Protein 6TG8 (pdb70)

Nearest PDB structures (foldseek):
  6tg8-assembly1_PPP  TM=1.100E+00  e=5.519E+00  Homo sapiens
  7xot-assembly1_A  TM=9.984E-01  e=1.235E-50  Homo sapiens
  7xm3-assembly1_A  TM=9.990E-01  e=3.906E-50  Homo sapiens
  8ehv-assembly2_B  TM=9.996E-01  e=1.069E-47  Homo sapiens
  7opv-assembly1_A  TM=9.830E-01  e=4.278E-34  synthetic construct

Structure (mmCIF, N/CA/C/O backbone):
data_6TG8
#
_entry.id   6TG8
#
_cell.length_a   75.296
_cell.length_b   75.296
_cell.length_c   127.539
_cell.angle_alpha   90.000
_cell.angle_beta   90.000
_cell.angle_gamma   120.000
#
_symmetry.space_group_name_H-M   'P 31 2 1'
#
loop_
_entity.id
_entity.type
_entity.pdbx_description
1 polymer 'Kelch-like ECH-associated protein 1'
2 polymer VAL-ILE-ASN-PRO-GLU-THR-GLY-GLU-GLN-ILE-GLN
3 non-polymer 'SODIUM ION'
4 water water
#
loop_
_atom_site.group_PDB
_atom_site.id
_atom_site.type_symbol
_atom_site.label_atom_id
_atom_site.label_alt_id
_atom_site.label_comp_id
_atom_site.label_asym_id
_atom_site.label_entity_id
_atom_site.label_seq_id
_atom_site.pdbx_PDB_ins_code
_atom_site.Cartn_x
_atom_site.Cartn_y
_atom_site.Cartn_z
_atom_site.occupancy
_atom_site.B_iso_or_equiv
_atom_site.auth_seq_id
_atom_site.auth_comp_id
_atom_site.auth_asym_id
_atom_site.auth_atom_id
_atom_site.pdbx_PDB_model_num
ATOM 1 N N . PRO A 1 1 ? 64.513 -12.043 10.132 1.000 141.286 322 PRO AAA N 1
ATOM 2 C CA . PRO A 1 1 ? 64.654 -10.781 10.905 1.000 146.890 322 PRO AAA CA 1
ATOM 3 C C . PRO A 1 1 ? 63.873 -10.842 12.241 1.000 152.134 322 PRO AAA C 1
ATOM 4 O O . PRO A 1 1 ? 64.501 -11.156 13.243 1.000 148.390 322 PRO AAA O 1
ATOM 8 N N . LYS A 1 2 ? 62.564 -10.527 12.236 1.000 149.250 323 LYS AAA N 1
ATOM 9 C CA . LYS A 1 2 ? 61.547 -10.822 13.299 1.000 134.158 323 LYS AAA CA 1
ATOM 10 C C . LYS A 1 2 ? 60.208 -11.042 12.593 1.000 126.191 323 LYS AAA C 1
ATOM 11 O O . LYS A 1 2 ? 60.195 -10.889 11.357 1.000 130.536 323 LYS AAA O 1
ATOM 17 N N . VAL A 1 3 ? 59.133 -11.375 13.320 1.000 115.778 324 VAL AAA N 1
ATOM 18 C CA . VAL A 1 3 ? 57.790 -11.640 12.706 1.000 112.436 324 VAL AAA CA 1
ATOM 19 C C . VAL A 1 3 ? 56.789 -10.631 13.295 1.000 118.400 324 VAL AAA C 1
ATOM 20 O O . VAL A 1 3 ? 56.847 -10.401 14.521 1.000 109.158 324 VAL AAA O 1
ATOM 24 N N . GLY A 1 4 ? 55.953 -10.027 12.429 1.000 126.142 325 GLY AAA N 1
ATOM 25 C CA . GLY A 1 4 ? 54.956 -8.978 12.742 1.000 109.626 325 GLY AAA CA 1
ATOM 26 C C . GLY A 1 4 ? 53.600 -9.575 13.081 1.000 96.165 325 GLY AAA C 1
ATOM 27 O O . GLY A 1 4 ? 53.571 -10.685 13.641 1.000 83.922 325 GLY AAA O 1
ATOM 28 N N . ARG A 1 5 ? 52.511 -8.878 12.749 1.000 86.590 326 ARG AAA N 1
ATOM 29 C CA . ARG A 1 5 ? 51.136 -9.225 13.215 1.000 82.236 326 ARG AAA CA 1
ATOM 30 C C . ARG A 1 5 ? 50.531 -10.359 12.374 1.000 73.236 326 ARG AAA C 1
ATOM 31 O O . ARG A 1 5 ? 50.849 -10.468 11.177 1.000 71.410 326 ARG AAA O 1
ATOM 39 N N . LEU A 1 6 ? 49.663 -11.169 12.976 1.000 64.427 327 LEU AAA N 1
ATOM 40 C CA . LEU A 1 6 ? 49.099 -12.374 12.311 1.000 66.492 327 LEU AAA CA 1
ATOM 41 C C . LEU A 1 6 ? 47.578 -12.407 12.467 1.000 59.729 327 LEU AAA C 1
ATOM 42 O O . LEU A 1 6 ? 47.078 -12.085 13.534 1.000 60.508 327 LEU AAA O 1
ATOM 47 N N . ILE A 1 7 ? 46.891 -12.867 11.436 1.000 55.750 328 ILE AAA N 1
ATOM 48 C CA . ILE A 1 7 ? 45.451 -13.212 11.484 1.000 55.375 328 ILE AAA CA 1
ATOM 49 C C . ILE A 1 7 ? 45.367 -14.626 12.064 1.000 56.467 328 ILE AAA C 1
ATOM 50 O O . ILE A 1 7 ? 45.638 -15.593 11.315 1.000 60.827 328 ILE AAA O 1
ATOM 55 N N . TYR A 1 8 ? 45.045 -14.747 13.352 1.000 53.002 329 TYR AAA N 1
ATOM 56 C CA . TYR A 1 8 ? 44.729 -16.047 13.998 1.000 56.438 329 TYR AAA CA 1
ATOM 57 C C . TYR A 1 8 ? 43.326 -16.478 13.582 1.000 58.930 329 TYR AAA C 1
ATOM 58 O O . TYR A 1 8 ? 42.435 -15.623 13.614 1.000 60.601 329 TYR AAA O 1
ATOM 67 N N . THR A 1 9 ? 43.134 -17.753 13.241 1.000 61.967 330 THR AAA N 1
ATOM 68 C CA . THR A 1 9 ? 41.786 -18.346 13.040 1.000 73.150 330 THR AAA CA 1
ATOM 69 C C . THR A 1 9 ? 41.674 -19.594 13.920 1.000 71.138 330 THR AAA C 1
ATOM 70 O O . THR A 1 9 ? 42.603 -20.430 13.864 1.000 72.906 330 THR AAA O 1
ATOM 74 N N . ALA A 1 10 ? 40.574 -19.712 14.679 1.000 60.502 331 ALA AAA N 1
ATOM 75 C CA . ALA A 1 10 ? 40.422 -20.666 15.803 1.000 57.393 331 ALA AAA CA 1
ATOM 76 C C . ALA A 1 10 ? 39.154 -21.510 15.640 1.000 57.804 331 ALA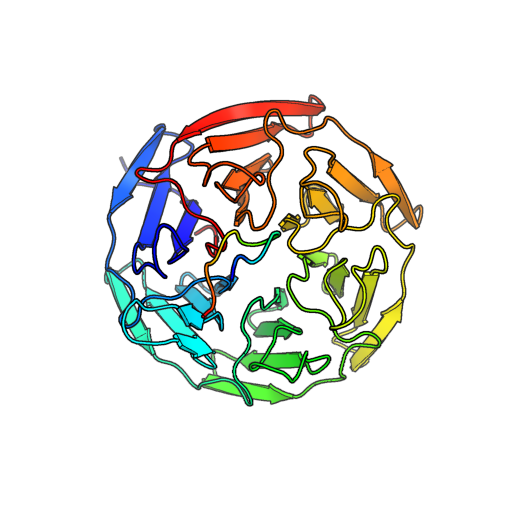 AAA C 1
ATOM 77 O O . ALA A 1 10 ? 38.120 -20.975 15.251 1.000 56.749 331 ALA AAA O 1
ATOM 79 N N . GLY A 1 11 ? 39.248 -22.802 15.948 1.000 63.514 332 GLY AAA N 1
ATOM 80 C CA . GLY A 1 11 ? 38.159 -23.782 15.784 1.000 66.282 332 GLY AAA CA 1
ATOM 81 C C . GLY A 1 11 ? 37.490 -23.650 14.426 1.000 69.883 332 GLY AAA C 1
ATOM 82 O O . GLY A 1 11 ? 38.176 -23.245 13.453 1.000 64.672 332 GLY AAA O 1
ATOM 83 N N . GLY A 1 12 ? 36.194 -23.967 14.362 1.000 65.122 333 GLY AAA N 1
ATOM 84 C CA . GLY A 1 12 ? 35.412 -23.983 13.115 1.000 63.426 333 GLY AAA CA 1
ATOM 85 C C . GLY A 1 12 ? 34.690 -25.305 12.979 1.000 63.922 333 GLY AAA C 1
ATOM 86 O O . GLY A 1 12 ? 34.543 -25.991 14.009 1.000 60.535 333 GLY AAA O 1
ATOM 87 N N . TYR A 1 13 ? 34.280 -25.652 11.755 1.000 64.810 334 TYR AAA N 1
ATOM 88 C CA . TYR A 1 13 ? 33.453 -26.846 11.444 1.000 66.742 334 TYR AAA CA 1
ATOM 89 C C . TYR A 1 13 ? 33.703 -27.329 10.009 1.000 74.461 334 TYR AAA C 1
ATOM 90 O O . TYR A 1 13 ? 33.668 -26.498 9.070 1.000 72.483 334 TYR AAA O 1
ATOM 99 N N . PHE A 1 14 ? 33.955 -28.640 9.878 1.000 77.098 335 PHE AAA N 1
ATOM 100 C CA . PHE A 1 14 ? 33.983 -29.437 8.625 1.000 81.994 335 PHE AAA CA 1
ATOM 101 C C . PHE A 1 14 ? 33.804 -30.909 9.006 1.000 82.472 335 PHE AAA C 1
ATOM 102 O O . PHE A 1 14 ? 34.752 -31.506 9.530 1.000 86.438 335 PHE AAA O 1
ATOM 110 N N A ARG A 1 15 ? 32.599 -31.439 8.779 0.500 83.906 336 ARG AAA N 1
ATOM 111 N N B ARG A 1 15 ? 32.622 -31.481 8.752 0.500 86.306 336 ARG AAA N 1
ATOM 112 C CA A ARG A 1 15 ? 32.160 -32.798 9.197 0.500 85.322 336 ARG AAA CA 1
ATOM 113 C CA B ARG A 1 15 ? 32.221 -32.838 9.226 0.500 89.486 336 ARG AAA CA 1
ATOM 114 C C A ARG A 1 15 ? 31.930 -32.812 10.721 0.500 83.293 336 ARG AAA C 1
ATOM 115 C C B ARG A 1 15 ? 31.873 -32.747 10.718 0.500 85.603 336 ARG AAA C 1
ATOM 116 O O A ARG A 1 15 ? 31.061 -33.582 11.162 0.500 81.874 336 ARG AAA O 1
ATOM 117 O O B ARG A 1 15 ? 30.871 -33.361 11.122 0.500 84.334 336 ARG AAA O 1
ATOM 132 N N . GLN A 1 16 ? 32.663 -31.998 11.497 1.000 87.927 337 GLN AAA N 1
ATOM 133 C CA . GLN A 1 16 ? 32.453 -31.810 12.973 1.000 89.169 337 GLN AAA CA 1
ATOM 134 C C . GLN A 1 16 ? 33.164 -30.535 13.470 1.000 77.772 337 GLN AAA C 1
ATOM 135 O O . GLN A 1 16 ? 33.984 -29.985 12.712 1.000 75.264 337 GLN AAA O 1
ATOM 141 N N . SER A 1 17 ? 32.879 -30.084 14.697 1.000 70.655 338 SER AAA N 1
ATOM 142 C CA . SER A 1 17 ? 33.554 -28.919 15.341 1.000 69.037 338 SER AAA CA 1
ATOM 143 C C . SER A 1 17 ? 35.054 -29.214 15.498 1.000 65.924 338 SER AAA C 1
ATOM 144 O O . SER A 1 17 ? 35.395 -30.366 15.829 1.000 74.620 338 SER AAA O 1
ATOM 147 N N . LEU A 1 18 ? 35.910 -28.214 15.274 1.000 65.443 339 LEU AAA N 1
ATOM 148 C CA . LEU A 1 18 ? 37.385 -28.375 15.112 1.000 68.120 339 LEU AAA CA 1
ATOM 149 C C . LEU A 1 18 ? 38.162 -27.671 16.238 1.000 68.705 339 LEU AAA C 1
ATOM 150 O O . LEU A 1 18 ? 37.593 -26.819 16.933 1.000 65.290 339 LEU AAA O 1
ATOM 155 N N . SER A 1 19 ? 39.440 -28.034 16.377 1.000 69.123 340 SER AAA N 1
ATOM 156 C CA . SER A 1 19 ? 40.376 -27.548 17.420 1.000 66.203 340 SER AAA CA 1
ATOM 157 C C . SER A 1 19 ? 41.466 -26.669 16.804 1.000 63.341 340 SER AAA C 1
ATOM 158 O O . SER A 1 19 ? 42.217 -26.027 17.564 1.000 67.358 340 SER AAA O 1
ATOM 161 N N . TYR A 1 20 ? 41.525 -26.594 15.478 1.000 65.142 341 TYR AAA N 1
ATOM 162 C CA . TYR A 1 20 ? 42.625 -25.916 14.743 1.000 75.325 341 TYR AAA CA 1
ATOM 163 C C . TYR A 1 20 ? 42.775 -24.473 15.246 1.000 70.211 341 TYR AAA C 1
ATOM 164 O O . TYR A 1 20 ? 41.847 -23.660 15.086 1.000 73.814 341 TYR AAA O 1
ATOM 173 N N . LEU A 1 21 ? 43.913 -24.150 15.844 1.000 63.725 342 LEU AAA N 1
ATOM 174 C CA . LEU A 1 21 ? 44.392 -22.749 15.853 1.000 67.376 342 LEU AAA CA 1
ATOM 175 C C . LEU A 1 21 ? 45.495 -22.644 14.799 1.000 65.043 342 LEU AAA C 1
ATOM 176 O O . LEU A 1 21 ? 46.514 -23.324 14.937 1.000 67.189 342 LEU AAA O 1
ATOM 181 N N . GLU A 1 22 ? 45.259 -21.844 13.766 1.000 65.462 343 GLU AAA N 1
ATOM 182 C CA . GLU A 1 22 ? 46.260 -21.512 12.728 1.000 65.151 343 GLU AAA CA 1
ATOM 183 C C . GLU A 1 22 ? 46.368 -19.996 12.640 1.000 63.238 343 GLU AAA C 1
ATOM 184 O O . GLU A 1 22 ? 45.436 -19.312 13.079 1.000 75.145 343 GLU AAA O 1
ATOM 190 N N . ALA A 1 23 ? 47.459 -19.504 12.071 1.000 62.422 344 ALA AAA N 1
ATOM 191 C CA . ALA A 1 23 ? 47.733 -18.064 11.885 1.000 69.500 344 ALA AAA CA 1
ATOM 192 C C . ALA A 1 23 ? 48.299 -17.825 10.483 1.000 73.824 344 ALA AAA C 1
ATOM 193 O O . ALA A 1 23 ? 49.037 -18.675 9.970 1.000 78.229 344 ALA AAA O 1
ATOM 195 N N . TYR A 1 24 ? 47.974 -16.685 9.894 1.000 69.727 345 TYR AAA N 1
ATOM 196 C CA . TYR A 1 24 ? 48.414 -16.323 8.531 1.000 66.361 345 TYR AAA CA 1
ATOM 197 C C . TYR A 1 24 ? 49.299 -15.097 8.636 1.000 64.823 345 TYR AAA C 1
ATOM 198 O O . TYR A 1 24 ? 48.915 -14.151 9.330 1.000 61.931 345 TYR AAA O 1
ATOM 207 N N . ASN A 1 25 ? 50.458 -15.151 7.987 1.000 76.090 346 ASN AAA N 1
ATOM 208 C CA . ASN A 1 25 ? 51.353 -13.986 7.789 1.000 81.963 346 ASN AAA CA 1
ATOM 209 C C . ASN A 1 25 ? 50.960 -13.345 6.461 1.000 88.486 346 ASN AAA C 1
ATOM 210 O O . ASN A 1 25 ? 51.197 -13.914 5.399 1.000 94.812 346 ASN AAA O 1
ATOM 215 N N . PRO A 1 26 ? 50.274 -12.183 6.465 1.000 93.039 347 PRO AAA N 1
ATOM 216 C CA . PRO A 1 26 ? 49.827 -11.562 5.222 1.000 92.089 347 PRO AAA CA 1
ATOM 217 C C . PRO A 1 26 ? 51.004 -11.070 4.374 1.000 91.109 347 PRO AAA C 1
ATOM 218 O O . PRO A 1 26 ? 50.845 -10.969 3.182 1.000 88.273 347 PRO AAA O 1
ATOM 222 N N . SER A 1 27 ? 52.154 -10.832 5.000 1.000 90.726 348 SER AAA N 1
ATOM 223 C CA . SER A 1 27 ? 53.349 -10.256 4.339 1.000 94.358 348 SER AAA CA 1
ATOM 224 C C . SER A 1 27 ? 54.308 -11.338 3.820 1.000 92.617 348 SER AAA C 1
ATOM 225 O O . SER A 1 27 ? 55.236 -10.969 3.090 1.000 99.211 348 SER AAA O 1
ATOM 228 N N . ASP A 1 28 ? 54.093 -12.618 4.140 1.000 88.382 349 ASP AAA N 1
ATOM 229 C CA . ASP A 1 28 ? 54.933 -13.749 3.652 1.000 81.345 349 ASP AAA CA 1
ATOM 230 C C . ASP A 1 28 ? 54.087 -14.825 2.969 1.000 80.461 349 ASP AAA C 1
ATOM 231 O O . ASP A 1 28 ? 54.682 -15.803 2.509 1.000 82.717 349 ASP AAA O 1
ATOM 236 N N . GLY A 1 29 ? 52.759 -14.696 2.967 1.000 78.752 350 GLY AAA N 1
ATOM 237 C CA . GLY A 1 29 ? 51.848 -15.687 2.363 1.000 80.083 350 GLY AAA CA 1
ATOM 238 C C . GLY A 1 29 ? 51.747 -16.987 3.154 1.000 80.209 350 GLY AAA C 1
ATOM 239 O O . GLY A 1 29 ? 51.003 -17.874 2.680 1.000 85.370 350 GLY AAA O 1
ATOM 240 N N . THR A 1 30 ? 52.380 -17.081 4.335 1.000 79.112 351 THR AAA N 1
ATOM 241 C CA . THR A 1 30 ? 52.576 -18.346 5.107 1.000 83.230 351 THR AAA CA 1
ATOM 242 C C . THR A 1 30 ? 51.532 -18.558 6.214 1.000 77.303 351 THR AAA C 1
ATOM 243 O O . THR A 1 30 ? 51.064 -17.577 6.788 1.000 93.447 351 THR AAA O 1
ATOM 247 N N . TRP A 1 31 ? 51.274 -19.828 6.533 1.000 74.399 352 TRP AAA N 1
ATOM 248 C CA . TRP A 1 31 ? 50.286 -20.346 7.517 1.000 76.227 352 TRP AAA CA 1
ATOM 249 C C . TRP A 1 31 ? 50.983 -21.129 8.647 1.000 70.757 352 TRP AAA C 1
ATOM 250 O O . TRP A 1 31 ? 51.738 -22.035 8.334 1.000 70.840 352 TRP AAA O 1
ATOM 261 N N . LEU A 1 32 ? 50.697 -20.834 9.918 1.000 70.244 353 LEU AAA N 1
ATOM 262 C CA . LEU A 1 32 ? 51.308 -21.507 11.100 1.000 65.201 353 LEU AAA CA 1
ATOM 263 C C . LEU A 1 32 ? 50.289 -22.442 11.746 1.000 66.144 353 LEU AAA C 1
ATOM 264 O O . LEU A 1 32 ? 49.174 -21.993 11.999 1.000 76.103 353 LEU AAA O 1
ATOM 269 N N . ARG A 1 33 ? 50.683 -23.686 12.022 1.000 71.298 354 ARG AAA N 1
ATOM 270 C CA . ARG A 1 33 ? 49.968 -24.598 12.949 1.000 71.494 354 ARG AAA CA 1
ATOM 271 C C . ARG A 1 33 ? 50.378 -24.247 14.388 1.000 73.301 354 ARG AAA C 1
ATOM 272 O O . ARG A 1 33 ? 51.593 -24.187 14.656 1.000 69.709 354 ARG AAA O 1
ATOM 280 N N . LEU A 1 34 ? 49.400 -23.983 15.266 1.000 70.088 355 LEU AAA N 1
ATOM 281 C CA . LEU A 1 34 ? 49.612 -23.590 16.685 1.000 63.408 355 LEU AAA CA 1
ATOM 282 C C . LEU A 1 34 ? 48.776 -24.501 17.576 1.000 57.821 355 LEU AAA C 1
ATOM 283 O O . LEU A 1 34 ? 48.020 -25.316 17.033 1.000 56.455 355 LEU AAA O 1
ATOM 288 N N . ALA A 1 35 ? 48.931 -24.366 18.887 1.000 51.951 356 ALA AAA N 1
ATOM 289 C CA . ALA A 1 35 ? 48.347 -25.287 19.880 1.000 59.619 356 ALA AAA CA 1
ATOM 290 C C . ALA A 1 35 ? 46.839 -25.425 19.636 1.000 60.151 356 ALA AAA C 1
ATOM 291 O O . ALA A 1 35 ? 46.176 -24.411 19.488 1.000 62.194 356 ALA AAA O 1
ATOM 293 N N . ASP A 1 36 ? 46.339 -26.657 19.544 1.000 66.914 357 ASP AAA N 1
ATOM 294 C CA . ASP A 1 36 ? 44.894 -26.989 19.430 1.000 64.981 357 ASP AAA CA 1
ATOM 295 C C . ASP A 1 36 ? 44.140 -26.435 20.638 1.000 60.887 357 ASP AAA C 1
ATOM 296 O O . ASP A 1 36 ? 44.763 -26.274 21.687 1.000 55.122 357 ASP AAA O 1
ATOM 301 N N . LEU A 1 37 ? 42.843 -26.175 20.477 1.000 61.831 358 LEU AAA N 1
ATOM 302 C CA . LEU A 1 37 ? 41.913 -25.805 21.576 1.000 66.204 358 LEU AAA CA 1
ATOM 303 C C . LEU A 1 37 ? 41.803 -27.001 22.517 1.000 58.757 358 LEU AAA C 1
ATOM 304 O O . LEU A 1 37 ? 41.828 -28.109 21.998 1.000 63.190 358 LEU AAA O 1
ATOM 309 N N . GLN A 1 38 ? 41.687 -26.782 23.830 1.000 60.578 359 GLN AAA N 1
ATOM 310 C CA . GLN A 1 38 ? 41.406 -27.867 24.815 1.000 66.189 359 GLN AAA CA 1
ATOM 311 C C . GLN A 1 38 ? 40.151 -28.638 24.381 1.000 63.398 359 GLN AAA C 1
ATOM 312 O O . GLN A 1 38 ? 40.167 -29.882 24.454 1.000 71.588 359 GLN AAA O 1
ATOM 318 N N . VAL A 1 39 ? 39.109 -27.921 23.958 1.000 57.920 360 VAL AAA N 1
ATOM 319 C CA . VAL A 1 39 ? 37.816 -28.478 23.468 1.000 58.126 360 VAL AAA CA 1
ATOM 320 C C . VAL A 1 39 ? 37.582 -27.961 22.060 1.000 58.039 360 VAL AAA C 1
ATOM 321 O O . VAL A 1 39 ? 37.740 -26.775 21.816 1.000 59.357 360 VAL AAA O 1
ATOM 325 N N . PRO A 1 40 ? 37.148 -28.803 21.101 1.000 62.809 361 PRO AAA N 1
ATOM 326 C CA . PRO A 1 40 ? 36.856 -28.315 19.752 1.000 62.930 361 PRO AAA CA 1
ATOM 327 C C . PRO A 1 40 ? 35.576 -27.474 19.818 1.000 58.771 361 PRO AAA C 1
ATOM 328 O O . PRO A 1 40 ? 34.773 -27.717 20.696 1.000 58.673 361 PRO AAA O 1
ATOM 332 N N . ARG A 1 41 ? 35.411 -26.496 18.931 1.000 65.071 362 ARG AAA N 1
ATOM 333 C CA . ARG A 1 41 ? 34.147 -25.715 18.890 1.000 71.940 362 ARG AAA CA 1
ATOM 334 C C . ARG A 1 41 ? 34.031 -24.892 17.609 1.000 65.717 362 ARG AAA C 1
ATOM 335 O O . ARG A 1 41 ? 35.064 -24.590 16.967 1.000 60.017 362 ARG AAA O 1
ATOM 343 N N . SER A 1 42 ? 32.775 -24.556 17.302 1.000 68.569 363 SER AAA N 1
ATOM 344 C CA . SER A 1 42 ? 32.284 -23.897 16.063 1.000 67.798 363 SER AAA CA 1
ATOM 345 C C . SER A 1 42 ? 31.320 -22.772 16.456 1.000 61.448 363 SER AAA C 1
ATOM 346 O O . SER A 1 42 ? 30.654 -22.902 17.516 1.000 54.295 363 SER AAA O 1
ATOM 349 N N . GLY A 1 43 ? 31.270 -21.706 15.651 1.000 62.705 364 GLY AAA N 1
ATOM 350 C CA . GLY A 1 43 ? 30.431 -20.516 15.901 1.000 68.314 364 GLY AAA CA 1
ATOM 351 C C . GLY A 1 43 ? 30.811 -19.835 17.209 1.000 67.698 364 GLY AAA C 1
ATOM 352 O O . GLY A 1 43 ? 29.937 -19.241 17.862 1.000 63.271 364 GLY AAA O 1
ATOM 353 N N . LEU A 1 44 ? 32.070 -19.995 17.614 1.000 66.726 365 LEU AAA N 1
ATOM 354 C CA . LEU A 1 44 ? 32.733 -19.152 18.630 1.000 63.687 365 LEU AAA CA 1
ATOM 355 C C . LEU A 1 44 ? 33.094 -17.831 17.962 1.000 61.150 365 LEU AAA C 1
ATOM 356 O O . LEU A 1 44 ? 32.833 -17.677 16.757 1.000 54.846 365 LEU AAA O 1
ATOM 361 N N . ALA A 1 45 ? 33.671 -16.926 18.743 1.000 63.312 366 ALA AAA N 1
ATOM 362 C CA . ALA A 1 45 ? 34.089 -15.582 18.309 1.000 59.786 366 ALA AAA CA 1
ATOM 363 C C . ALA A 1 45 ? 35.450 -15.311 18.920 1.000 57.803 366 ALA AAA C 1
ATOM 364 O O . ALA A 1 45 ? 35.724 -15.809 20.025 1.000 58.315 366 ALA AAA O 1
ATOM 366 N N . GLY A 1 46 ? 36.264 -14.571 18.186 1.000 61.464 367 GLY AAA N 1
ATOM 367 C CA . GLY A 1 46 ? 37.661 -14.301 18.548 1.000 66.839 367 GLY AAA CA 1
ATOM 368 C C . GLY A 1 46 ? 37.874 -12.819 18.721 1.000 68.427 367 GLY AAA C 1
ATOM 369 O O . GLY A 1 46 ? 37.156 -12.019 18.068 1.000 77.316 367 GLY AAA O 1
ATOM 370 N N . CYS A 1 47 ? 38.834 -12.472 19.563 1.000 62.232 368 CYS AAA N 1
ATOM 371 C CA . CYS A 1 47 ? 39.207 -11.076 19.861 1.000 61.858 368 CYS AAA CA 1
ATOM 372 C C . CYS A 1 47 ? 40.558 -11.091 20.569 1.000 57.560 368 CYS AAA C 1
ATOM 373 O O . CYS A 1 47 ? 40.913 -12.113 21.146 1.000 59.264 368 CYS AAA O 1
ATOM 376 N N . VAL A 1 48 ? 41.271 -9.985 20.503 1.000 56.749 369 VAL AAA N 1
ATOM 377 C CA . VAL A 1 48 ? 42.553 -9.785 21.218 1.000 58.638 369 VAL AAA CA 1
ATOM 378 C C . VAL A 1 48 ? 42.344 -8.719 22.287 1.000 54.086 369 VAL AAA C 1
ATOM 379 O O . VAL A 1 48 ? 41.525 -7.853 22.088 1.000 57.884 369 VAL AAA O 1
ATOM 383 N N . VAL A 1 49 ? 43.055 -8.815 23.397 1.000 54.846 370 VAL AAA N 1
ATOM 384 C CA . VAL A 1 49 ? 43.108 -7.760 24.439 1.000 55.524 370 VAL AAA CA 1
ATOM 385 C C . VAL A 1 49 ? 44.477 -7.883 25.083 1.000 62.215 370 VAL AAA C 1
ATOM 386 O O . VAL A 1 49 ? 44.758 -8.975 25.650 1.000 66.595 370 VAL AAA O 1
ATOM 390 N N . GLY A 1 50 ? 45.285 -6.831 24.964 1.000 64.911 371 GLY AAA N 1
ATOM 391 C CA . GLY A 1 50 ? 46.587 -6.724 25.646 1.000 71.492 371 GLY AAA CA 1
ATOM 392 C C . GLY A 1 50 ? 47.523 -7.856 25.265 1.000 67.769 371 GLY AAA C 1
ATOM 393 O O . GLY A 1 50 ? 48.161 -8.424 26.182 1.000 63.268 371 GLY AAA O 1
ATOM 394 N N . GLY A 1 51 ? 47.577 -8.173 23.965 1.000 66.364 372 GLY AAA N 1
ATOM 395 C CA . GLY A 1 51 ? 48.505 -9.159 23.378 1.000 68.766 372 GLY AAA CA 1
ATOM 396 C C . GLY A 1 51 ? 47.902 -10.552 23.261 1.000 70.164 372 GLY AAA C 1
ATOM 397 O O . GLY A 1 51 ? 48.377 -11.327 22.388 1.000 66.014 372 GLY AAA O 1
ATOM 398 N N . LEU A 1 52 ? 46.886 -10.855 24.081 1.000 68.217 373 LEU AAA N 1
ATOM 399 C CA . LEU A 1 52 ? 46.343 -12.224 24.281 1.000 61.047 373 LEU AAA CA 1
ATOM 400 C C . LEU A 1 52 ? 45.102 -12.416 23.419 1.000 60.271 373 LEU AAA C 1
ATOM 401 O O . LEU A 1 52 ? 44.278 -11.494 23.354 1.000 65.688 373 LEU AAA O 1
ATOM 406 N N . LEU A 1 53 ? 45.001 -13.586 22.797 1.000 55.346 374 LEU AAA N 1
ATOM 407 C CA . LEU A 1 53 ? 43.861 -13.995 21.952 1.000 58.626 374 LEU AAA CA 1
ATOM 408 C C . LEU A 1 53 ? 42.834 -14.687 22.849 1.000 57.228 374 LEU AAA C 1
ATOM 409 O O . LEU A 1 53 ? 43.258 -15.501 23.671 1.000 57.682 374 LEU AAA O 1
ATOM 414 N N . TYR A 1 54 ? 41.543 -14.363 22.693 1.000 57.755 375 TYR AAA N 1
ATOM 415 C CA . TYR A 1 54 ? 40.426 -14.965 23.464 1.000 57.007 375 TYR AAA CA 1
ATOM 416 C C . TYR A 1 54 ? 39.439 -15.658 22.538 1.000 55.456 375 TYR AAA C 1
ATOM 417 O O . TYR A 1 54 ? 39.068 -15.104 21.496 1.000 58.297 375 TYR AAA O 1
ATOM 426 N N . ALA A 1 55 ? 38.995 -16.825 22.988 1.000 54.175 376 ALA AAA N 1
ATOM 427 C CA . ALA A 1 55 ? 38.072 -17.728 22.287 1.000 54.606 376 ALA AAA CA 1
ATOM 428 C C . ALA A 1 55 ? 36.804 -17.820 23.129 1.000 58.553 376 ALA AAA C 1
ATOM 429 O O . ALA A 1 55 ? 36.888 -18.357 24.245 1.000 61.213 376 ALA AAA O 1
ATOM 431 N N . VAL A 1 56 ? 35.692 -17.291 22.615 1.000 59.241 377 VAL AAA N 1
ATOM 432 C CA . VAL A 1 56 ? 34.452 -17.018 23.398 1.000 57.777 377 VAL AAA CA 1
ATOM 433 C C . VAL A 1 56 ? 33.316 -17.844 22.811 1.000 56.767 377 VAL AAA C 1
ATOM 434 O O . VAL A 1 56 ? 33.127 -17.776 21.584 1.000 56.408 377 VAL AAA O 1
ATOM 438 N N . GLY A 1 57 ? 32.556 -18.529 23.662 1.000 54.098 378 GLY AAA N 1
ATOM 439 C CA . GLY A 1 57 ? 31.279 -19.153 23.273 1.000 58.135 378 GLY AAA CA 1
ATOM 440 C C . GLY A 1 57 ? 31.476 -20.167 22.165 1.000 60.062 378 GLY AAA C 1
ATOM 441 O O . GLY A 1 57 ? 32.585 -20.740 22.103 1.000 64.778 378 GLY AAA O 1
ATOM 442 N N . GLY A 1 58 ? 30.455 -20.357 21.318 1.000 60.906 379 GLY AAA N 1
ATOM 443 C CA . GLY A 1 58 ? 30.398 -21.408 20.278 1.000 63.529 379 GLY AAA CA 1
ATOM 444 C C . GLY A 1 58 ? 29.752 -22.694 20.795 1.000 65.418 379 GLY AAA C 1
ATOM 445 O O . GLY A 1 58 ? 29.033 -22.640 21.824 1.000 57.050 3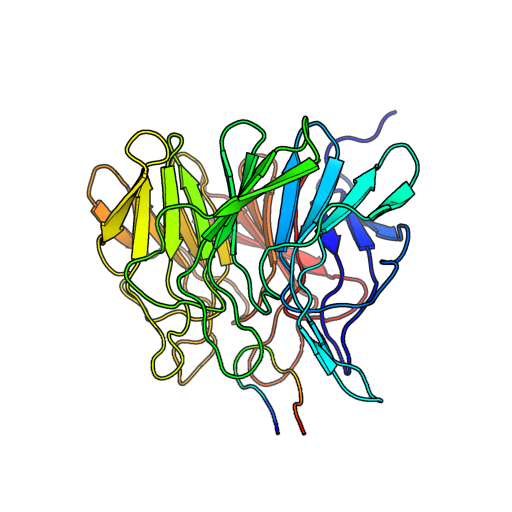79 GLY AAA O 1
ATOM 446 N N . ARG A 1 59 ? 29.977 -23.819 20.109 1.000 61.939 380 ARG AAA N 1
ATOM 447 C CA . ARG A 1 59 ? 29.468 -25.143 20.544 1.000 65.657 380 ARG AAA CA 1
ATOM 448 C C . ARG A 1 59 ? 30.376 -26.249 20.009 1.000 66.066 380 ARG AAA C 1
ATOM 449 O O . ARG A 1 59 ? 30.877 -26.103 18.886 1.000 67.291 380 ARG AAA O 1
ATOM 457 N N . ASN A 1 60 ? 30.543 -27.322 20.786 1.000 64.929 381 ASN AAA N 1
ATOM 458 C CA . ASN A 1 60 ? 31.198 -28.570 20.327 1.000 67.450 381 ASN AAA CA 1
ATOM 459 C C . ASN A 1 60 ? 30.141 -29.465 19.686 1.000 65.842 381 ASN AAA C 1
ATOM 460 O O . ASN A 1 60 ? 29.482 -30.207 20.444 1.000 61.062 381 ASN AAA O 1
ATOM 465 N N . ASN A 1 61 ? 30.016 -29.393 18.355 1.000 63.697 382 ASN AAA N 1
ATOM 466 C CA . ASN A 1 61 ? 29.127 -30.261 17.539 1.000 69.543 382 ASN AAA CA 1
ATOM 467 C C . ASN A 1 61 ? 29.902 -31.527 17.130 1.000 75.726 382 ASN AAA C 1
ATOM 468 O O . ASN A 1 61 ? 30.589 -31.536 16.072 1.000 76.294 382 ASN AAA O 1
ATOM 473 N N . SER A 1 62 ? 29.798 -32.571 17.950 1.000 84.190 383 SER AAA N 1
ATOM 474 C CA . SER A 1 62 ? 30.626 -33.802 17.859 1.000 95.451 383 SER AAA CA 1
ATOM 475 C C . SER A 1 62 ? 29.864 -34.898 17.117 1.000 108.740 383 SER AAA C 1
ATOM 476 O O . SER A 1 62 ? 28.644 -34.811 16.941 1.000 116.512 383 SER AAA O 1
ATOM 479 N N . PRO A 1 63 ? 30.579 -35.933 16.609 1.000 107.589 384 PRO AAA N 1
ATOM 480 C CA . PRO A 1 63 ? 29.942 -37.198 16.236 1.000 101.778 384 PRO AAA CA 1
ATOM 481 C C . PRO A 1 63 ? 29.081 -37.740 17.390 1.000 91.326 384 PRO AAA C 1
ATOM 482 O O . PRO A 1 63 ? 27.910 -38.010 17.178 1.000 76.710 384 PRO AAA O 1
ATOM 486 N N . ASP A 1 64 ? 29.687 -37.839 18.577 1.000 93.795 385 ASP AAA N 1
ATOM 487 C CA . ASP A 1 64 ? 29.041 -38.248 19.852 1.000 103.685 385 ASP AAA CA 1
ATOM 488 C C . ASP A 1 64 ? 27.724 -37.465 20.002 1.000 100.839 385 ASP AAA C 1
ATOM 489 O O . ASP A 1 64 ? 26.659 -38.051 19.762 1.000 107.567 385 ASP AAA O 1
ATOM 494 N N . GLY A 1 65 ? 27.782 -36.173 20.328 1.000 101.121 386 GLY AAA N 1
ATOM 495 C CA . GLY A 1 65 ? 26.584 -35.330 20.512 1.000 100.536 386 GLY AAA CA 1
ATOM 496 C C . GLY A 1 65 ? 26.856 -33.890 20.134 1.000 93.194 386 GLY AAA C 1
ATOM 497 O O . GLY A 1 65 ? 27.398 -33.678 19.040 1.000 99.629 386 GLY AAA O 1
ATOM 498 N N . ASN A 1 66 ? 26.460 -32.939 20.984 1.000 89.432 387 ASN AAA N 1
ATOM 499 C CA . ASN A 1 66 ? 26.918 -31.526 20.903 1.000 92.605 387 ASN AAA CA 1
ATOM 500 C C . ASN A 1 66 ? 26.485 -30.723 22.142 1.000 89.627 387 ASN AAA C 1
ATOM 501 O O . ASN A 1 66 ? 25.373 -30.927 22.664 1.000 81.624 387 ASN AAA O 1
ATOM 506 N N . THR A 1 67 ? 27.374 -29.831 22.579 1.000 90.715 388 THR AAA N 1
ATOM 507 C CA . THR A 1 67 ? 27.232 -28.929 23.747 1.000 78.497 388 THR AAA CA 1
ATOM 508 C C . THR A 1 67 ? 27.457 -27.493 23.280 1.000 79.397 388 THR AAA C 1
ATOM 509 O O . THR A 1 67 ? 28.404 -27.283 22.501 1.000 80.901 388 THR AAA O 1
ATOM 513 N N . ASP A 1 68 ? 26.614 -26.562 23.733 1.000 82.264 389 ASP AAA N 1
ATOM 514 C CA . ASP A 1 68 ? 26.791 -25.094 23.562 1.000 72.374 389 ASP AAA CA 1
ATOM 515 C C . ASP A 1 68 ? 27.782 -24.639 24.649 1.000 68.828 389 ASP AAA C 1
ATOM 516 O O . ASP A 1 68 ? 27.662 -25.120 25.801 1.000 63.995 389 ASP AAA O 1
ATOM 521 N N . SER A 1 69 ? 28.759 -23.795 24.292 1.000 68.753 390 SER AAA N 1
ATOM 522 C CA . SER A 1 69 ? 29.877 -23.369 25.174 1.000 68.213 390 SER AAA CA 1
ATOM 523 C C . SER A 1 69 ? 29.547 -22.034 25.837 1.000 63.940 390 SER AAA C 1
ATOM 524 O O . SER A 1 69 ? 29.123 -21.120 25.130 1.000 65.261 390 SER AAA O 1
ATOM 527 N N . SER A 1 70 ? 29.744 -21.961 27.150 1.000 64.197 391 SER AAA N 1
ATOM 528 C CA . SER A 1 70 ? 29.847 -20.714 27.945 1.000 70.559 391 SER AAA CA 1
ATOM 529 C C . SER A 1 70 ? 31.328 -20.380 28.187 1.000 68.369 391 SER AAA C 1
ATOM 530 O O . SER A 1 70 ? 31.626 -19.445 28.960 1.000 66.673 391 SER AAA O 1
ATOM 533 N N . ALA A 1 71 ? 32.231 -21.131 27.562 1.000 63.210 392 ALA AAA N 1
ATOM 534 C CA . ALA A 1 71 ? 33.672 -21.113 27.888 1.000 67.768 392 ALA AAA CA 1
ATOM 535 C C . ALA A 1 71 ? 34.328 -19.835 27.351 1.000 62.605 392 ALA AAA C 1
ATOM 536 O O . ALA A 1 71 ? 34.045 -19.424 26.220 1.000 66.080 392 ALA AAA O 1
ATOM 538 N N . LEU A 1 72 ? 35.165 -19.217 28.169 1.000 57.305 393 LEU AAA N 1
ATOM 539 C CA . LEU A 1 72 ? 36.184 -18.259 27.703 1.000 57.610 393 LEU AAA CA 1
ATOM 540 C C . LEU A 1 72 ? 37.542 -18.905 27.972 1.000 59.613 393 LEU AAA C 1
ATOM 541 O O . LEU A 1 72 ? 37.763 -19.407 29.087 1.000 61.771 393 LEU AAA O 1
ATOM 546 N N . ASP A 1 73 ? 38.374 -18.929 26.940 1.000 61.035 394 ASP AAA N 1
ATOM 547 C CA . ASP A 1 73 ? 39.708 -19.565 26.904 1.000 61.178 394 ASP AAA CA 1
ATOM 548 C C . ASP A 1 73 ? 40.664 -18.513 26.331 1.000 54.376 394 ASP AAA C 1
ATOM 549 O O . ASP A 1 73 ? 40.252 -17.729 25.477 1.000 54.987 394 ASP AAA O 1
ATOM 554 N N . CYS A 1 74 ? 41.900 -18.500 26.792 1.000 53.243 395 CYS AAA N 1
ATOM 555 C CA . CYS A 1 74 ? 42.886 -17.446 26.482 1.000 58.260 395 CYS AAA CA 1
ATOM 556 C C . CYS A 1 74 ? 44.147 -18.100 25.911 1.000 56.396 395 CYS AAA C 1
ATOM 557 O O . CYS A 1 74 ? 44.706 -18.964 26.590 1.000 49.540 395 CYS AAA O 1
ATOM 560 N N . TYR A 1 75 ? 44.546 -17.704 24.701 1.000 58.109 396 TYR AAA N 1
ATOM 561 C CA . TYR A 1 75 ? 45.790 -18.149 24.020 1.000 57.478 396 TYR AAA CA 1
ATOM 562 C C . TYR A 1 75 ? 46.869 -17.063 24.174 1.000 54.171 396 TYR AAA C 1
ATOM 563 O O . TYR A 1 75 ? 46.655 -15.937 23.751 1.000 55.907 396 TYR AAA O 1
ATOM 572 N N . ASN A 1 76 ? 48.008 -17.410 24.774 1.000 58.558 397 ASN AAA N 1
ATOM 573 C CA . ASN A 1 76 ? 49.208 -16.537 24.871 1.000 64.092 397 ASN AAA CA 1
ATOM 574 C C . ASN A 1 76 ? 50.158 -16.897 23.729 1.000 63.798 397 ASN AAA C 1
ATOM 575 O O . ASN A 1 76 ? 50.721 -17.986 23.694 1.000 60.391 397 ASN AAA O 1
ATOM 580 N N . PRO A 1 77 ? 50.345 -16.008 22.732 1.000 66.897 398 PRO AAA N 1
ATOM 581 C CA . PRO A 1 77 ? 51.231 -16.312 21.615 1.000 69.749 398 PRO AAA CA 1
ATOM 582 C C . PRO A 1 77 ? 52.682 -16.525 22.059 1.000 69.827 398 PRO AAA C 1
ATOM 583 O O . PRO A 1 77 ? 53.390 -17.182 21.330 1.000 69.830 398 PRO AAA O 1
ATOM 587 N N . MET A 1 78 ? 53.069 -15.987 23.220 1.000 70.943 399 MET AAA N 1
ATOM 588 C CA . MET A 1 78 ? 54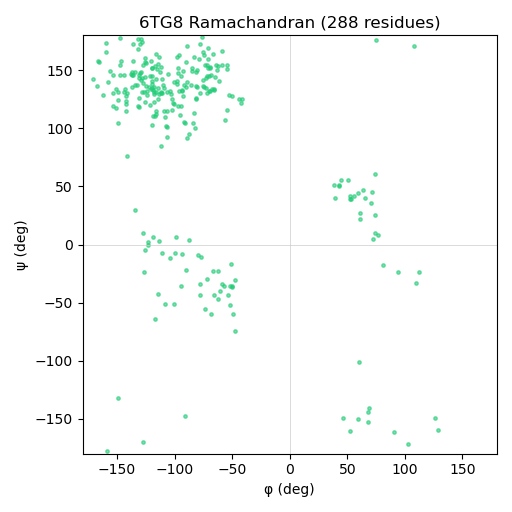.441 -16.133 23.775 1.000 72.240 399 MET AAA CA 1
ATOM 589 C C . MET A 1 78 ? 54.700 -17.598 24.125 1.000 67.785 399 MET AAA C 1
ATOM 590 O O . MET A 1 78 ? 55.775 -18.092 23.774 1.000 64.569 399 MET AAA O 1
ATOM 595 N N . THR A 1 79 ? 53.726 -18.263 24.749 1.000 64.098 400 THR AAA N 1
ATOM 596 C CA . THR A 1 79 ? 53.856 -19.610 25.362 1.000 61.660 400 THR AAA CA 1
ATOM 597 C C . THR A 1 79 ? 53.213 -20.710 24.498 1.000 64.676 400 THR AAA C 1
ATOM 598 O O . THR A 1 79 ? 53.452 -21.910 24.805 1.000 63.874 400 THR AAA O 1
ATOM 602 N N . ASN A 1 80 ? 52.443 -20.329 23.471 1.000 61.133 401 ASN AAA N 1
ATOM 603 C CA . ASN A 1 80 ? 51.683 -21.249 22.584 1.000 61.168 401 ASN AAA CA 1
ATOM 604 C C . ASN A 1 80 ? 50.824 -22.171 23.470 1.000 61.318 401 ASN AAA C 1
ATOM 605 O O . ASN A 1 80 ? 50.689 -23.384 23.160 1.000 59.308 401 ASN AAA O 1
ATOM 610 N N . GLN A 1 81 ? 50.215 -21.603 24.515 1.000 61.706 402 GLN AAA N 1
ATOM 611 C CA . GLN A 1 81 ? 49.402 -22.360 25.507 1.000 62.167 402 GLN AAA CA 1
ATOM 612 C C . GLN A 1 81 ? 48.057 -21.678 25.730 1.000 59.110 402 GLN AAA C 1
ATOM 613 O O . GLN A 1 81 ? 48.057 -20.490 26.095 1.000 56.871 402 GLN AAA O 1
ATOM 619 N N . TRP A 1 82 ? 46.966 -22.425 25.567 1.000 62.210 403 TRP AAA N 1
ATOM 620 C CA . TRP A 1 82 ? 45.610 -22.019 26.019 1.000 61.256 403 TRP AAA CA 1
ATOM 621 C C . TRP A 1 82 ? 45.508 -22.172 27.539 1.000 61.267 403 TRP AAA C 1
ATOM 622 O O . TRP A 1 82 ? 46.065 -23.133 28.079 1.000 66.078 403 TRP AAA O 1
ATOM 633 N N . SER A 1 83 ? 44.828 -21.231 28.192 1.000 63.902 404 SER AAA N 1
ATOM 634 C CA . SER A 1 83 ? 44.403 -21.299 29.613 1.000 61.187 404 SER AAA CA 1
ATOM 635 C C . SER A 1 83 ? 42.912 -21.005 29.653 1.000 62.389 404 SER AAA C 1
ATOM 636 O O . SER A 1 83 ? 42.422 -20.203 28.872 1.000 66.512 404 SER AAA O 1
ATOM 639 N N . PRO A 1 84 ? 42.128 -21.658 30.526 1.000 65.640 405 PRO AAA N 1
ATOM 640 C CA . PRO A 1 84 ? 40.711 -21.340 30.643 1.000 62.737 405 PRO AAA CA 1
ATOM 641 C C . PRO A 1 84 ? 40.528 -20.136 31.572 1.000 58.538 405 PRO AAA C 1
ATOM 642 O O . PRO A 1 84 ? 41.463 -19.813 32.277 1.000 59.858 405 PRO AAA O 1
ATOM 646 N N . CYS A 1 85 ? 39.362 -19.492 31.483 1.000 59.254 406 CYS AAA N 1
ATOM 647 C CA . CYS A 1 85 ? 38.940 -18.278 32.232 1.000 60.545 406 CYS AAA CA 1
ATOM 648 C C . CYS A 1 85 ? 37.506 -18.451 32.728 1.000 59.541 406 CYS AAA C 1
ATOM 649 O O . CYS A 1 85 ? 36.815 -19.378 32.273 1.000 67.568 406 CYS AAA O 1
ATOM 652 N N . ALA A 1 86 ? 37.043 -17.513 33.544 1.000 59.654 407 ALA AAA N 1
ATOM 653 C CA . ALA A 1 86 ? 35.636 -17.422 33.986 1.000 62.838 407 ALA AAA CA 1
ATOM 654 C C . ALA A 1 86 ? 34.714 -17.703 32.809 1.000 58.126 407 ALA AAA C 1
ATOM 655 O O . ALA A 1 86 ? 34.800 -17.013 31.803 1.000 53.698 407 ALA AAA O 1
ATOM 657 N N . PRO A 1 87 ? 33.784 -18.678 32.917 1.000 62.509 408 PRO AAA N 1
ATOM 658 C CA . PRO A 1 87 ? 32.771 -18.891 31.890 1.000 62.964 408 PRO AAA CA 1
ATOM 659 C C . PRO A 1 87 ? 31.716 -17.788 31.988 1.000 61.548 408 PRO AAA C 1
ATOM 660 O O . PRO A 1 87 ? 31.626 -17.114 33.009 1.000 64.766 408 PRO AAA O 1
ATOM 664 N N . MET A 1 88 ? 30.935 -17.640 30.929 1.000 63.897 409 MET AAA N 1
ATOM 665 C CA . MET A 1 88 ? 29.870 -16.615 30.849 1.000 62.678 409 MET AAA CA 1
ATOM 666 C C . MET A 1 88 ? 28.711 -17.097 31.716 1.000 64.817 409 MET AAA C 1
ATOM 667 O O . MET A 1 88 ? 28.745 -18.274 32.148 1.000 60.472 409 MET AAA O 1
ATOM 672 N N . SER A 1 89 ? 27.778 -16.187 32.009 1.000 65.579 410 SER AAA N 1
ATOM 673 C CA . SER A 1 89 ? 26.498 -16.456 32.710 1.000 61.971 410 SER AAA CA 1
ATOM 674 C C . SER A 1 89 ? 25.794 -17.636 32.030 1.000 62.459 410 SER AAA C 1
ATOM 675 O O . SER A 1 89 ? 25.162 -18.416 32.719 1.000 66.923 410 SER AAA O 1
ATOM 678 N N . VAL A 1 90 ? 25.898 -17.741 30.708 1.000 66.829 411 VAL AAA N 1
ATOM 679 C CA . VAL A 1 90 ? 25.131 -18.714 29.884 1.000 68.235 411 VAL AAA CA 1
ATOM 680 C C . VAL A 1 90 ? 25.983 -19.138 28.699 1.000 68.462 411 VAL AAA C 1
ATOM 681 O O . VAL A 1 90 ? 26.826 -18.383 28.228 1.000 65.459 411 VAL AAA O 1
ATOM 685 N N . PRO A 1 91 ? 25.733 -20.338 28.147 1.000 71.296 412 PRO AAA N 1
ATOM 686 C CA . PRO A 1 91 ? 26.341 -20.744 26.880 1.000 73.848 412 PRO AAA CA 1
ATOM 687 C C . PRO A 1 91 ? 25.808 -19.925 25.691 1.000 71.316 412 PRO AAA C 1
ATOM 688 O O . PRO A 1 91 ? 24.636 -19.568 25.718 1.000 68.150 412 PRO AAA O 1
ATOM 692 N N . ARG A 1 92 ? 26.665 -19.662 24.692 1.000 68.762 413 ARG AAA N 1
ATOM 693 C CA . ARG A 1 92 ? 26.403 -18.695 23.587 1.000 71.531 413 ARG AAA CA 1
ATOM 694 C C . ARG A 1 92 ? 26.949 -19.224 22.258 1.000 67.775 413 ARG AAA C 1
ATOM 695 O O . ARG A 1 92 ? 27.983 -18.707 21.779 1.000 65.278 413 ARG AAA O 1
ATOM 703 N N . ASN A 1 93 ? 26.248 -20.177 21.652 1.000 64.942 414 ASN AAA N 1
ATOM 704 C CA . ASN A 1 93 ? 26.541 -20.616 20.264 1.000 70.322 414 ASN AAA CA 1
ATOM 705 C C . ASN A 1 93 ? 26.197 -19.460 19.305 1.000 62.533 414 ASN AAA C 1
ATOM 706 O O . ASN A 1 93 ? 25.122 -18.883 19.444 1.000 60.774 414 ASN AAA O 1
ATOM 711 N N . ARG A 1 94 ? 27.077 -19.141 18.355 1.000 65.865 415 ARG AAA N 1
ATOM 712 C CA . ARG A 1 94 ? 26.831 -18.124 17.287 1.000 67.874 415 ARG AAA CA 1
ATOM 713 C C . ARG A 1 94 ? 26.829 -16.724 17.909 1.000 66.011 415 ARG AAA C 1
ATOM 714 O O . ARG A 1 94 ? 26.063 -15.856 17.470 1.000 65.012 415 ARG AAA O 1
ATOM 722 N N . ILE A 1 95 ? 27.691 -16.560 18.906 1.000 66.828 416 ILE AAA N 1
ATOM 723 C CA . ILE A 1 95 ? 27.960 -15.328 19.690 1.000 60.880 416 ILE AAA CA 1
ATOM 724 C C . ILE A 1 95 ? 28.505 -14.250 18.752 1.000 60.439 416 ILE AAA C 1
ATOM 725 O O . ILE A 1 95 ? 29.124 -14.597 17.724 1.000 54.457 416 ILE AAA O 1
ATOM 730 N N . GLY A 1 96 ? 28.282 -12.989 19.124 1.000 60.251 417 GLY AAA N 1
ATOM 731 C CA . GLY A 1 96 ? 29.021 -11.812 18.636 1.000 55.798 417 GLY AAA CA 1
ATOM 732 C C . GLY A 1 96 ? 29.884 -11.207 19.733 1.000 54.886 417 GLY AAA C 1
ATOM 733 O O . GLY A 1 96 ? 29.449 -11.183 20.895 1.000 58.293 417 GLY AAA O 1
ATOM 734 N N . VAL A 1 97 ? 31.073 -10.726 19.382 1.000 54.161 418 VAL AAA N 1
ATOM 735 C CA . VAL A 1 97 ? 32.043 -10.166 20.357 1.000 54.070 418 VAL AAA CA 1
ATOM 736 C C . VAL A 1 97 ? 32.619 -8.852 19.826 1.000 52.803 418 VAL AAA C 1
ATOM 737 O O . VAL A 1 97 ? 32.962 -8.782 18.642 1.000 54.596 418 VAL AAA O 1
ATOM 741 N N . GLY A 1 98 ? 32.728 -7.860 20.704 1.000 49.261 419 GLY AAA N 1
ATOM 742 C CA . GLY A 1 98 ? 33.472 -6.615 20.469 1.000 50.562 419 GLY AAA CA 1
ATOM 743 C C . GLY A 1 98 ? 34.292 -6.266 21.693 1.000 52.958 419 GLY AAA C 1
ATOM 744 O O . GLY A 1 98 ? 33.959 -6.766 22.806 1.000 53.588 419 GLY AAA O 1
ATOM 745 N N . VAL A 1 99 ? 35.342 -5.468 21.502 1.000 50.074 420 VAL AAA N 1
ATOM 746 C CA . VAL A 1 99 ? 36.242 -5.032 22.606 1.000 51.616 420 VAL AAA CA 1
ATOM 747 C C . VAL A 1 99 ? 36.220 -3.516 22.659 1.000 51.089 420 VAL AAA C 1
ATOM 748 O O . VAL A 1 99 ? 36.586 -2.895 21.668 1.000 49.701 420 VAL AAA O 1
ATOM 752 N N . ILE A 1 100 ? 35.804 -2.975 23.791 1.000 52.459 421 ILE AAA N 1
ATOM 753 C CA . ILE A 1 100 ? 35.887 -1.530 24.090 1.000 54.671 421 ILE AAA CA 1
ATOM 754 C C . ILE A 1 100 ? 36.788 -1.443 25.307 1.000 54.625 421 ILE AAA C 1
ATOM 755 O O . ILE A 1 100 ? 36.357 -1.898 26.370 1.000 54.350 421 ILE AAA O 1
ATOM 760 N N . ASP A 1 101 ? 37.996 -0.916 25.151 1.000 60.777 422 ASP AAA N 1
ATOM 761 C CA . ASP A 1 101 ? 38.716 -0.342 26.315 1.000 75.230 422 ASP AAA CA 1
ATOM 762 C C . ASP A 1 101 ? 39.154 -1.495 27.228 1.000 71.422 422 ASP AAA C 1
ATOM 763 O O . ASP A 1 101 ? 38.956 -1.416 28.475 1.000 63.950 422 ASP AAA O 1
ATOM 768 N N . GLY A 1 102 ? 39.705 -2.546 26.625 1.000 66.363 423 GLY AAA N 1
ATOM 769 C CA . GLY A 1 102 ? 40.292 -3.666 27.380 1.000 69.161 423 GLY AAA CA 1
ATOM 770 C C . GLY A 1 102 ? 39.240 -4.600 27.948 1.000 63.077 423 GLY AAA C 1
ATOM 771 O O . GLY A 1 102 ? 39.628 -5.497 28.693 1.000 63.997 423 GLY AAA O 1
ATOM 772 N N . HIS A 1 103 ? 37.971 -4.422 27.572 1.000 60.159 424 HIS AAA N 1
ATOM 773 C CA . HIS A 1 103 ? 36.813 -5.215 28.058 1.000 61.774 424 HIS AAA CA 1
ATOM 774 C C . HIS A 1 103 ? 36.127 -5.934 26.889 1.000 61.062 424 HIS AAA C 1
ATOM 775 O O . HIS A 1 103 ? 35.956 -5.322 25.809 1.000 57.629 424 HIS AAA O 1
ATOM 782 N N . ILE A 1 104 ? 35.699 -7.174 27.112 1.000 57.483 425 ILE AAA N 1
ATOM 783 C CA . ILE A 1 104 ? 35.080 -8.016 26.052 1.000 57.567 425 ILE AAA CA 1
ATOM 784 C C . ILE A 1 104 ? 33.567 -8.024 26.270 1.000 52.914 425 ILE AAA C 1
ATOM 785 O O . ILE A 1 104 ? 33.114 -8.291 27.402 1.000 52.078 425 ILE AAA O 1
ATOM 790 N N . TYR A 1 105 ? 32.840 -7.743 25.196 1.000 47.332 426 TYR AAA N 1
ATOM 791 C CA . TYR A 1 105 ? 31.367 -7.750 25.137 1.000 51.087 426 TYR AAA CA 1
ATOM 792 C C . TYR A 1 105 ? 30.954 -8.978 24.345 1.000 52.758 426 TYR AAA C 1
ATOM 793 O O . TYR A 1 105 ? 31.279 -9.090 23.164 1.000 60.238 426 TYR AAA O 1
ATOM 802 N N . ALA A 1 106 ? 30.288 -9.890 25.026 1.000 54.255 427 ALA AAA N 1
ATOM 803 C CA . ALA A 1 106 ? 29.606 -11.048 24.434 1.000 55.462 427 ALA AAA CA 1
ATOM 804 C C . ALA A 1 106 ? 28.142 -10.680 24.214 1.000 58.733 427 ALA AAA C 1
ATOM 805 O O . ALA A 1 106 ? 27.454 -10.383 25.212 1.000 65.126 427 ALA AAA O 1
ATOM 807 N N . VAL A 1 107 ? 27.681 -10.716 22.970 1.000 54.267 428 VAL AAA N 1
ATOM 808 C CA . VAL A 1 107 ? 26.305 -10.278 22.632 1.000 58.995 428 VAL AAA CA 1
ATOM 809 C C . VAL A 1 107 ? 25.602 -11.442 21.927 1.000 61.934 428 VAL AAA C 1
ATOM 810 O O . VAL A 1 107 ? 26.205 -12.009 21.004 1.000 67.787 428 VAL AAA O 1
ATOM 814 N N . GLY A 1 108 ? 24.398 -11.809 22.390 1.000 60.163 429 GLY AAA N 1
ATOM 815 C CA . GLY A 1 108 ? 23.491 -12.749 21.705 1.000 58.787 429 GLY AAA CA 1
ATOM 816 C C . GLY A 1 108 ? 24.011 -14.183 21.689 1.000 58.812 429 GLY AAA C 1
ATOM 817 O O . GLY A 1 108 ? 24.574 -14.634 22.699 1.000 56.125 429 GLY AAA O 1
ATOM 818 N N . GLY A 1 109 ? 23.821 -14.890 20.572 1.000 62.122 430 GLY AAA N 1
ATOM 819 C CA . GLY A 1 109 ? 24.050 -16.345 20.470 1.000 66.665 430 GLY AAA CA 1
ATOM 820 C C . GLY A 1 109 ? 22.940 -17.153 21.144 1.000 70.921 430 GLY AAA C 1
ATOM 821 O O . GLY A 1 109 ? 22.023 -16.552 21.745 1.000 71.484 430 GLY AAA O 1
ATOM 822 N N . SER A 1 110 ? 23.003 -18.480 21.042 1.000 66.633 431 SER AAA N 1
ATOM 823 C CA . SER A 1 110 ? 21.932 -19.410 21.468 1.000 67.551 431 SER AAA CA 1
ATOM 824 C C . SER A 1 110 ? 22.480 -20.347 22.541 1.000 67.879 431 SER AAA C 1
ATOM 825 O O . SER A 1 110 ? 23.683 -20.655 22.500 1.000 70.535 431 SER AAA O 1
ATOM 828 N N . HIS A 1 111 ? 21.626 -20.716 23.498 1.000 71.229 432 HIS AAA N 1
ATOM 829 C CA . HIS A 1 111 ? 21.748 -21.929 24.343 1.000 74.158 432 HIS AAA CA 1
ATOM 830 C C . HIS A 1 111 ? 20.603 -22.869 23.954 1.000 82.623 432 HIS AAA C 1
ATOM 831 O O . HIS A 1 111 ? 19.528 -22.806 24.592 1.000 78.627 432 HIS AAA O 1
ATOM 838 N N . GLY A 1 112 ? 20.838 -23.657 22.897 1.000 92.660 433 GLY AAA N 1
ATOM 839 C CA . GLY A 1 112 ? 19.868 -24.572 22.275 1.000 86.320 433 GLY AAA CA 1
ATOM 840 C C . GLY A 1 112 ? 18.662 -23.812 21.770 1.000 85.896 433 GLY AAA C 1
ATOM 841 O O . GLY A 1 112 ? 18.772 -23.191 20.695 1.000 80.649 433 GLY AAA O 1
ATOM 842 N N . CYS A 1 113 ? 17.563 -23.861 22.532 1.000 93.884 434 CYS AAA N 1
ATOM 843 C CA . CYS A 1 113 ? 16.247 -23.246 22.201 1.000 94.237 434 CYS AAA CA 1
ATOM 844 C C . CYS A 1 113 ? 16.356 -21.738 22.386 1.000 85.505 434 CYS AAA C 1
ATOM 845 O O . CYS A 1 113 ? 16.075 -20.982 21.425 1.000 75.512 434 CYS AAA O 1
ATOM 848 N N . ILE A 1 114 ? 16.764 -21.355 23.594 1.000 79.022 435 ILE AAA N 1
ATOM 849 C CA . ILE A 1 114 ? 16.871 -19.941 24.041 1.000 82.739 435 ILE AAA CA 1
ATOM 850 C C . ILE A 1 114 ? 17.792 -19.227 23.046 1.000 80.091 435 ILE AAA C 1
ATOM 851 O O . ILE A 1 114 ? 18.990 -19.547 23.014 1.000 88.255 435 ILE AAA O 1
ATOM 856 N N . HIS A 1 115 ? 17.228 -18.381 22.185 1.000 75.484 436 HIS AAA N 1
ATOM 857 C CA . HIS A 1 115 ? 17.980 -17.343 21.434 1.000 72.223 436 HIS AAA CA 1
ATOM 858 C C . HIS A 1 115 ? 18.148 -16.165 22.401 1.000 70.326 436 HIS AAA C 1
ATOM 859 O O . HIS A 1 115 ? 17.144 -15.757 22.990 1.000 74.269 436 HIS AAA O 1
ATOM 866 N N . HIS A 1 116 ? 19.373 -15.705 22.645 1.000 67.763 437 HIS AAA N 1
ATOM 867 C CA . HIS A 1 116 ? 19.664 -14.664 23.664 1.000 70.560 437 HIS AAA CA 1
ATOM 868 C C . HIS A 1 116 ? 19.452 -13.255 23.086 1.000 71.504 437 HIS AAA C 1
ATOM 869 O O . HIS A 1 116 ? 19.662 -13.036 21.874 1.000 71.637 437 HIS AAA O 1
ATOM 876 N N . ASN A 1 117 ? 19.055 -12.325 23.948 1.000 70.478 438 ASN AAA N 1
ATOM 877 C CA . ASN A 1 117 ? 19.224 -10.870 23.728 1.000 71.006 438 ASN AAA CA 1
ATOM 878 C C . ASN A 1 117 ? 20.028 -10.293 24.897 1.000 65.479 438 ASN AAA C 1
ATOM 879 O O . ASN A 1 117 ? 20.298 -9.092 24.889 1.000 63.102 438 ASN AAA O 1
ATOM 884 N N . SER A 1 118 ? 20.411 -11.133 25.856 1.000 64.439 439 SER AAA N 1
ATOM 885 C CA . SER A 1 118 ? 21.374 -10.786 26.931 1.000 65.511 439 SER AAA CA 1
ATOM 886 C C . SER A 1 118 ? 22.716 -10.372 26.319 1.000 64.433 439 SER AAA C 1
ATOM 887 O O . SER A 1 118 ? 22.929 -10.583 25.105 1.000 59.880 439 SER AAA O 1
ATOM 890 N N . VAL A 1 119 ? 23.569 -9.781 27.153 1.000 60.558 440 VAL AAA N 1
ATOM 891 C CA . VAL A 1 119 ? 24.899 -9.227 26.788 1.000 55.571 440 VAL AAA CA 1
ATOM 892 C C . VAL A 1 119 ? 25.713 -9.166 28.081 1.000 57.623 440 VAL AAA C 1
ATOM 893 O O . VAL A 1 119 ? 25.111 -8.833 29.121 1.000 58.029 440 VAL AAA O 1
ATOM 897 N N . GLU A 1 120 ? 27.006 -9.502 28.021 1.000 56.582 441 GLU AAA N 1
ATOM 898 C CA . GLU A 1 120 ? 27.897 -9.590 29.207 1.000 59.122 441 GLU AAA CA 1
ATOM 899 C C . GLU A 1 120 ? 29.246 -8.939 28.902 1.000 58.357 441 GLU AAA C 1
ATOM 900 O O . GLU A 1 120 ? 29.748 -9.085 27.776 1.000 59.523 441 GLU AAA O 1
ATOM 906 N N . ARG A 1 121 ? 29.841 -8.313 29.908 1.000 54.466 442 ARG AAA N 1
ATOM 907 C CA . ARG A 1 121 ? 31.148 -7.643 29.780 1.000 58.233 442 ARG AAA CA 1
ATOM 908 C C . ARG A 1 121 ? 32.151 -8.444 30.602 1.000 55.852 442 ARG AAA C 1
ATOM 909 O O . ARG A 1 121 ? 31.840 -8.753 31.759 1.000 56.912 442 ARG AAA O 1
ATOM 917 N N . TYR A 1 122 ? 33.304 -8.769 30.030 1.000 53.215 443 TYR AAA N 1
ATOM 918 C CA . TYR A 1 122 ? 34.373 -9.491 30.756 1.000 54.557 443 TYR AAA CA 1
ATOM 919 C C . TYR A 1 122 ? 35.543 -8.535 30.973 1.000 58.216 443 TYR AAA C 1
ATOM 920 O O . TYR A 1 122 ? 35.928 -7.884 29.977 1.000 54.929 443 TYR AAA O 1
ATOM 929 N N . GLU A 1 123 ? 36.044 -8.452 32.217 1.000 61.239 444 GLU AAA N 1
ATOM 930 C CA . GLU A 1 123 ? 37.199 -7.611 32.646 1.000 66.812 444 GLU AAA CA 1
ATOM 931 C C . GLU A 1 123 ? 38.397 -8.515 32.886 1.000 62.717 444 GLU AAA C 1
ATOM 932 O O . GLU A 1 123 ? 38.444 -9.172 33.908 1.000 66.905 444 GLU AAA O 1
ATOM 938 N N . PRO A 1 124 ? 39.368 -8.621 31.957 1.000 64.727 445 PRO AAA N 1
ATOM 939 C CA . PRO A 1 124 ? 40.571 -9.422 32.179 1.000 69.559 445 PRO AAA CA 1
ATOM 940 C C . PRO A 1 124 ? 41.312 -9.159 33.501 1.000 78.118 445 PRO AAA C 1
ATOM 941 O O . PRO A 1 124 ? 41.830 -10.097 34.071 1.000 83.255 445 PRO AAA O 1
ATOM 945 N N . GLU A 1 125 ? 41.343 -7.914 33.976 1.000 86.408 446 GLU AAA N 1
ATOM 946 C CA . GLU A 1 125 ? 42.118 -7.534 35.191 1.000 87.425 446 GLU AAA CA 1
ATOM 947 C C . GLU A 1 125 ? 41.591 -8.320 36.396 1.000 78.926 446 GLU AAA C 1
ATOM 948 O O . GLU A 1 125 ? 42.421 -8.762 37.188 1.000 78.325 446 GLU AAA O 1
ATOM 954 N N . ARG A 1 126 ? 40.265 -8.487 36.499 1.000 80.572 447 ARG AAA N 1
ATOM 955 C CA . ARG A 1 126 ? 39.547 -9.218 37.588 1.000 85.855 447 ARG AAA CA 1
ATOM 956 C C . ARG A 1 126 ? 39.273 -10.688 37.221 1.000 83.363 447 ARG AAA C 1
ATOM 957 O O . ARG A 1 126 ? 39.294 -11.513 38.136 1.000 84.807 447 ARG AAA O 1
ATOM 965 N N . ASP A 1 127 ? 38.987 -10.987 35.946 1.000 78.254 448 ASP AAA N 1
ATOM 966 C CA . ASP A 1 127 ? 38.593 -12.321 35.415 1.000 63.438 448 ASP AAA CA 1
ATOM 967 C C . ASP A 1 127 ? 37.150 -12.589 35.842 1.000 60.862 448 ASP AAA C 1
ATOM 968 O O . ASP A 1 127 ? 36.877 -13.585 36.532 1.000 57.630 448 ASP AAA O 1
ATOM 973 N N . GLU A 1 128 ? 36.253 -11.718 35.405 1.000 60.009 449 GLU AAA N 1
ATOM 974 C CA . GLU A 1 128 ? 34.880 -11.619 35.933 1.000 64.109 449 GLU AAA CA 1
ATOM 975 C C . GLU A 1 128 ? 33.979 -11.146 34.799 1.000 61.146 449 GLU AAA C 1
ATOM 976 O O . GLU A 1 128 ? 34.379 -10.204 34.098 1.000 64.656 449 GLU AAA O 1
ATOM 982 N N . TRP A 1 129 ? 32.846 -11.822 34.596 1.000 62.087 450 TRP AAA N 1
ATOM 983 C CA . TRP A 1 129 ? 31.773 -11.416 33.651 1.000 58.560 450 TRP AAA CA 1
ATOM 984 C C . TRP A 1 129 ? 30.702 -10.679 34.454 1.000 61.501 450 TRP AAA C 1
ATOM 985 O O . TRP A 1 129 ? 30.533 -11.020 35.633 1.000 62.821 450 TRP AAA O 1
ATOM 996 N N . HIS A 1 130 ? 30.036 -9.704 33.834 1.000 68.650 451 HIS AAA N 1
ATOM 997 C CA . HIS A 1 130 ? 28.943 -8.882 34.422 1.000 71.976 451 HIS AAA CA 1
ATOM 998 C C . HIS A 1 130 ? 27.875 -8.653 33.355 1.000 68.045 451 HIS AAA C 1
ATOM 999 O O . HIS A 1 130 ? 28.263 -8.272 32.241 1.000 72.870 451 HIS AAA O 1
ATOM 1006 N N . LEU A 1 131 ? 26.600 -8.903 33.672 1.000 65.300 452 LEU AAA N 1
ATOM 1007 C CA . LEU A 1 131 ? 25.477 -8.702 32.719 1.000 64.947 452 LEU AAA CA 1
ATOM 1008 C C . LEU A 1 131 ? 25.320 -7.200 32.519 1.000 62.399 452 LEU AAA C 1
ATOM 1009 O O . LEU A 1 131 ? 25.656 -6.469 33.450 1.000 62.475 452 LEU AAA O 1
ATOM 1014 N N . VAL A 1 132 ? 24.951 -6.761 31.317 1.000 62.255 453 VAL AAA N 1
ATOM 1015 C CA . VAL A 1 132 ? 24.692 -5.324 31.002 1.000 61.698 453 VAL AAA CA 1
ATOM 1016 C C . VAL A 1 132 ? 23.358 -5.249 30.260 1.000 63.130 453 VAL AAA C 1
ATOM 1017 O O . VAL A 1 132 ? 22.762 -6.313 29.988 1.000 69.559 453 VAL AAA O 1
ATOM 1021 N N . ALA A 1 133 ? 22.912 -4.031 29.952 1.000 70.607 454 ALA AAA N 1
ATOM 1022 C CA . ALA A 1 133 ? 21.649 -3.752 29.229 1.000 68.847 454 ALA AAA CA 1
ATOM 1023 C C . ALA A 1 133 ? 21.507 -4.736 28.076 1.000 62.617 454 ALA AAA C 1
ATOM 1024 O O . ALA A 1 133 ? 22.379 -4.857 27.224 1.000 56.752 454 ALA AAA O 1
ATOM 1026 N N . PRO A 1 134 ? 20.421 -5.520 28.046 1.000 66.600 455 PRO AAA N 1
ATOM 1027 C CA . PRO A 1 134 ? 20.207 -6.455 26.947 1.000 70.863 455 PRO AAA CA 1
ATOM 1028 C C . PRO A 1 134 ? 19.852 -5.696 25.661 1.000 64.849 455 PRO AAA C 1
ATOM 1029 O O . PRO A 1 134 ? 19.443 -4.575 25.723 1.000 63.692 455 PRO AAA O 1
ATOM 1033 N N . MET A 1 135 ? 20.031 -6.334 24.516 1.000 67.494 456 MET AAA N 1
ATOM 1034 C CA . MET A 1 135 ? 19.698 -5.734 23.204 1.000 73.330 456 MET AAA CA 1
ATOM 1035 C C . MET A 1 135 ? 18.183 -5.666 23.122 1.000 72.173 456 MET AAA C 1
ATOM 1036 O O . MET A 1 135 ? 17.543 -6.332 23.953 1.000 77.040 456 MET AAA O 1
ATOM 1041 N N . LEU A 1 136 ? 17.656 -4.952 22.126 1.000 71.647 457 LEU AAA N 1
ATOM 1042 C CA . LEU A 1 136 ? 16.195 -4.811 21.866 1.000 71.984 457 LEU AAA CA 1
ATOM 1043 C C . LEU A 1 136 ? 15.688 -6.080 21.181 1.000 78.411 457 LEU AAA C 1
ATOM 1044 O O . LEU A 1 136 ? 14.630 -6.590 21.588 1.000 92.923 457 LEU AAA O 1
ATOM 1049 N N . THR A 1 137 ? 16.457 -6.570 20.208 1.000 79.085 458 THR AAA N 1
ATOM 1050 C CA . THR A 1 137 ? 16.226 -7.831 19.463 1.000 75.598 458 THR AAA CA 1
ATOM 1051 C C . THR A 1 137 ? 17.065 -8.968 20.050 1.000 72.627 458 THR AAA C 1
ATOM 1052 O O . THR A 1 137 ? 18.231 -8.709 20.400 1.000 66.358 458 THR AAA O 1
ATOM 1056 N N . ARG A 1 138 ? 16.488 -10.171 20.132 1.000 72.296 459 ARG AAA N 1
ATOM 1057 C CA . ARG A 1 138 ? 17.236 -11.454 20.238 1.000 72.550 459 ARG AAA CA 1
ATOM 1058 C C . ARG A 1 138 ? 17.992 -11.646 18.919 1.000 75.285 459 ARG AAA C 1
ATOM 1059 O O . ARG A 1 138 ? 17.381 -11.393 17.868 1.000 85.088 459 ARG AAA O 1
ATOM 1067 N N . ARG A 1 139 ? 19.276 -12.014 18.963 1.000 75.813 460 ARG AAA N 1
ATOM 1068 C CA . ARG A 1 139 ? 20.133 -12.164 17.753 1.000 73.567 460 ARG AAA CA 1
ATOM 1069 C C . ARG A 1 139 ? 21.184 -13.247 17.993 1.000 74.066 460 ARG AAA C 1
ATOM 1070 O O . ARG A 1 139 ? 21.955 -13.119 18.970 1.000 69.602 460 ARG AAA O 1
ATOM 1078 N N . ILE A 1 140 ? 21.223 -14.247 17.110 1.000 75.416 461 ILE AAA N 1
ATOM 1079 C CA . ILE A 1 140 ? 22.368 -15.190 16.951 1.000 70.709 461 ILE AAA CA 1
ATOM 1080 C C . ILE A 1 140 ? 22.936 -15.017 15.536 1.000 66.150 461 ILE AAA C 1
ATOM 1081 O O . ILE A 1 140 ? 22.205 -14.582 14.626 1.000 65.971 461 ILE AAA O 1
ATOM 1086 N N . GLY A 1 141 ? 24.212 -15.324 15.355 1.000 63.709 462 GLY AAA N 1
ATOM 1087 C CA . GLY A 1 141 ? 24.880 -15.100 14.064 1.000 66.915 462 GLY AAA CA 1
ATOM 1088 C C . GLY A 1 141 ? 24.883 -13.625 13.786 1.000 66.107 462 GLY AAA C 1
ATOM 1089 O O . GLY A 1 141 ? 24.531 -13.218 12.671 1.000 68.695 462 GLY AAA O 1
ATOM 1090 N N . VAL A 1 142 ? 25.256 -12.863 14.808 1.000 66.898 463 VAL AAA N 1
ATOM 1091 C CA . VAL A 1 142 ? 25.146 -11.382 14.820 1.000 65.667 463 VAL AAA CA 1
ATOM 1092 C C . VAL A 1 142 ? 26.544 -10.808 14.566 1.000 63.016 463 VAL AAA C 1
ATOM 1093 O O . VAL A 1 142 ? 27.491 -11.198 15.236 1.000 63.363 463 VAL AAA O 1
ATOM 1097 N N . GLY A 1 143 ? 26.672 -9.950 13.565 1.000 66.200 464 GLY AAA N 1
ATOM 1098 C CA . GLY A 1 143 ? 27.905 -9.188 13.307 1.000 62.613 464 GLY AAA CA 1
ATOM 1099 C C . GLY A 1 143 ? 28.055 -8.114 14.353 1.000 61.312 464 GLY AAA C 1
ATOM 1100 O O . GLY A 1 143 ? 27.029 -7.553 14.747 1.000 57.920 464 GLY AAA O 1
ATOM 1101 N N . VAL A 1 144 ? 29.285 -7.847 14.783 1.000 63.156 465 VAL AAA N 1
ATOM 1102 C CA . VAL A 1 144 ? 29.587 -6.949 15.929 1.000 58.217 465 VAL AAA CA 1
ATOM 1103 C C . VAL A 1 144 ? 30.853 -6.153 15.619 1.000 58.362 465 VAL AAA C 1
ATOM 1104 O O . VAL A 1 144 ? 31.920 -6.736 15.345 1.000 61.636 465 VAL AAA O 1
ATOM 1108 N N . ALA A 1 145 ? 30.710 -4.844 15.681 1.000 57.110 466 ALA AAA N 1
ATOM 1109 C CA . ALA A 1 145 ? 31.740 -3.862 15.311 1.000 60.848 466 ALA AAA CA 1
ATOM 1110 C C . ALA A 1 145 ? 31.856 -2.859 16.451 1.000 58.233 466 ALA AAA C 1
ATOM 1111 O O . ALA A 1 145 ? 30.836 -2.577 17.101 1.000 63.082 466 ALA AAA O 1
ATOM 1113 N N . VAL A 1 146 ? 33.056 -2.341 16.677 1.000 52.056 467 VAL AAA N 1
ATOM 1114 C CA . VAL A 1 146 ? 33.288 -1.286 17.689 1.000 51.891 467 VAL AAA CA 1
ATOM 1115 C C . VAL A 1 146 ? 33.779 -0.060 16.935 1.000 55.104 467 VAL AAA C 1
ATOM 1116 O O . VAL A 1 146 ? 34.901 -0.119 16.420 1.000 58.923 467 VAL AAA O 1
ATOM 1120 N N . LEU A 1 147 ? 32.946 0.982 16.874 1.000 60.935 468 L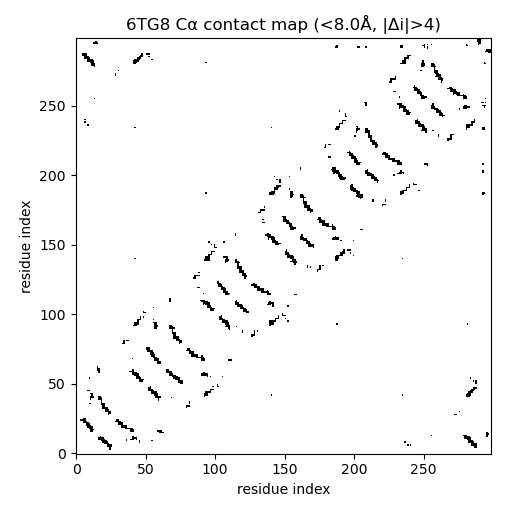EU AAA N 1
ATOM 1121 C CA . LEU A 1 147 ? 33.259 2.275 16.212 1.000 64.896 468 LEU AAA CA 1
ATOM 1122 C C . LEU A 1 147 ? 32.981 3.456 17.159 1.000 62.301 468 LEU AAA C 1
ATOM 1123 O O . LEU A 1 147 ? 31.880 3.505 17.732 1.000 66.465 468 LEU AAA O 1
ATOM 1128 N N . ASN A 1 148 ? 33.939 4.382 17.277 1.000 60.411 469 ASN AAA N 1
ATOM 1129 C CA . ASN A 1 148 ? 33.945 5.530 18.226 1.000 61.710 469 ASN AAA CA 1
ATOM 1130 C C . ASN A 1 148 ? 33.453 5.053 19.603 1.000 59.610 469 ASN AAA C 1
ATOM 1131 O O . ASN A 1 148 ? 32.548 5.688 20.174 1.000 59.169 469 ASN AAA O 1
ATOM 1136 N N . ARG A 1 149 ? 34.033 3.968 20.115 1.000 58.387 470 ARG AAA N 1
ATOM 1137 C CA . ARG A 1 149 ? 33.792 3.438 21.483 1.000 54.737 470 ARG AAA CA 1
ATOM 1138 C C . ARG A 1 149 ? 32.320 3.061 21.641 1.000 51.987 470 ARG AAA C 1
ATOM 1139 O O . ARG A 1 149 ? 31.860 3.017 22.779 1.000 54.185 470 ARG AAA O 1
ATOM 1147 N N . LEU A 1 150 ? 31.605 2.820 20.549 1.000 54.410 471 LEU AAA N 1
ATOM 1148 C CA . LEU A 1 150 ? 30.231 2.261 20.593 1.000 62.994 471 LEU AAA CA 1
ATOM 1149 C C . LEU A 1 150 ? 30.269 0.844 20.021 1.000 70.440 471 LEU AAA C 1
ATOM 1150 O O . LEU A 1 150 ? 31.159 0.548 19.203 1.000 69.945 471 LEU AAA O 1
ATOM 1155 N N . LEU A 1 151 ? 29.337 0.005 20.459 1.000 67.793 472 LEU AAA N 1
ATOM 1156 C CA . LEU A 1 151 ? 29.222 -1.391 20.001 1.000 69.322 472 LEU AAA CA 1
ATOM 1157 C C . LEU A 1 151 ? 27.987 -1.495 19.107 1.000 66.169 472 LEU AAA C 1
ATOM 1158 O O . LEU A 1 151 ? 26.881 -1.379 19.619 1.000 70.632 472 LEU AAA O 1
ATOM 1163 N N . TYR A 1 152 ? 28.188 -1.690 17.810 1.000 63.776 473 TYR AAA N 1
ATOM 1164 C CA . TYR A 1 152 ? 27.106 -1.898 16.821 1.000 62.497 473 TYR AAA CA 1
ATOM 1165 C C . TYR A 1 152 ? 26.895 -3.402 16.667 1.000 62.397 473 TYR AAA C 1
ATOM 1166 O O . TYR A 1 152 ? 27.873 -4.152 16.556 1.000 63.707 473 TYR AAA O 1
ATOM 1175 N N . ALA A 1 153 ? 25.639 -3.829 16.706 1.000 65.044 474 ALA AAA N 1
ATOM 1176 C CA . ALA A 1 153 ? 25.226 -5.238 16.533 1.000 62.121 474 ALA AAA CA 1
ATOM 1177 C C . ALA A 1 153 ? 24.333 -5.324 15.296 1.000 57.375 474 ALA AAA C 1
ATOM 1178 O O . ALA A 1 153 ? 23.341 -4.614 15.256 1.000 58.908 474 ALA AAA O 1
ATOM 1180 N N . VAL A 1 154 ? 24.706 -6.151 14.323 1.000 56.558 475 VAL AAA N 1
ATOM 1181 C CA . VAL A 1 154 ? 24.187 -6.066 12.931 1.000 61.197 475 VAL AAA CA 1
ATOM 1182 C C . VAL A 1 154 ? 23.586 -7.413 12.547 1.000 59.040 475 VAL AAA C 1
ATOM 1183 O O . VAL A 1 154 ? 24.247 -8.423 12.7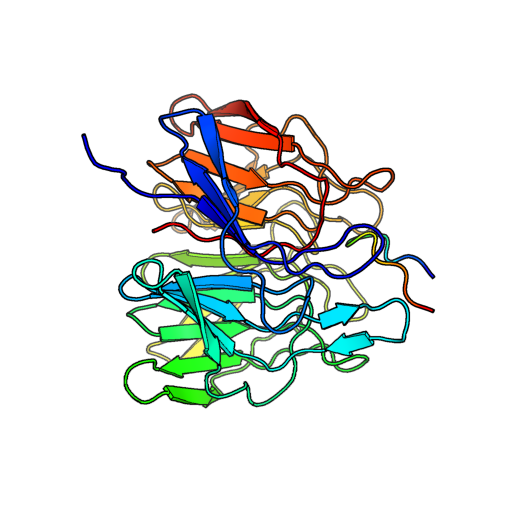43 1.000 63.812 475 VAL AAA O 1
ATOM 1187 N N . GLY A 1 155 ? 22.382 -7.403 11.986 1.000 64.698 476 GLY AAA N 1
ATOM 1188 C CA . GLY A 1 155 ? 21.703 -8.601 11.453 1.000 64.825 476 GLY AAA CA 1
ATOM 1189 C C . GLY A 1 155 ? 21.653 -9.725 12.471 1.000 62.587 476 GLY AAA C 1
ATOM 1190 O O . GLY A 1 155 ? 21.825 -9.459 13.678 1.000 61.230 476 GLY AAA O 1
ATOM 1191 N N . GLY A 1 156 ? 21.442 -10.950 11.994 1.000 63.941 477 GLY AAA N 1
ATOM 1192 C CA . GLY A 1 156 ? 21.374 -12.150 12.843 1.000 64.615 477 GLY AAA CA 1
ATOM 1193 C C . GLY A 1 156 ? 20.094 -12.907 12.581 1.000 68.849 477 GLY AAA C 1
ATOM 1194 O O . GLY A 1 156 ? 19.603 -12.835 11.437 1.000 71.716 477 GLY AAA O 1
ATOM 1195 N N . PHE A 1 157 ? 19.580 -13.585 13.609 1.000 67.788 478 PHE AAA N 1
ATOM 1196 C CA . PHE A 1 157 ? 18.398 -14.477 13.558 1.000 69.279 478 PHE AAA CA 1
ATOM 1197 C C . PHE A 1 157 ? 17.776 -14.491 14.950 1.000 68.698 478 PHE AAA C 1
ATOM 1198 O O . PHE A 1 157 ? 18.495 -14.913 15.868 1.000 64.042 478 PHE AAA O 1
ATOM 1206 N N . ASP A 1 158 ? 16.516 -14.056 15.079 1.000 73.211 479 ASP AAA N 1
ATOM 1207 C CA . ASP A 1 158 ? 15.826 -13.825 16.380 1.000 79.996 479 ASP AAA CA 1
ATOM 1208 C C . ASP A 1 158 ? 15.153 -15.116 16.873 1.000 81.070 479 ASP AAA C 1
ATOM 1209 O O . ASP A 1 158 ? 14.479 -15.058 17.915 1.000 76.276 479 ASP AAA O 1
ATOM 1214 N N . GLY A 1 159 ? 15.341 -16.232 16.161 1.000 92.862 480 GLY AAA N 1
ATOM 1215 C CA . GLY A 1 159 ? 14.720 -17.539 16.465 1.000 98.713 480 GLY AAA CA 1
ATOM 1216 C C . GLY A 1 159 ? 13.670 -17.907 15.430 1.000 93.116 480 GLY AAA C 1
ATOM 1217 O O . GLY A 1 159 ? 13.514 -19.100 15.149 1.000 102.192 480 GLY AAA O 1
ATOM 1218 N N . THR A 1 160 ? 12.986 -16.901 14.888 1.000 84.319 481 THR AAA N 1
ATOM 1219 C CA . THR A 1 160 ? 11.898 -17.014 13.890 1.000 82.655 481 THR AAA CA 1
ATOM 1220 C C . THR A 1 160 ? 12.341 -16.385 12.565 1.000 83.109 481 THR AAA C 1
ATOM 1221 O O . THR A 1 160 ? 12.058 -16.961 11.503 1.000 81.943 481 THR AAA O 1
ATOM 1225 N N . ASN A 1 161 ? 12.996 -15.224 12.630 1.000 84.851 482 ASN AAA N 1
ATOM 1226 C CA . ASN A 1 161 ? 13.274 -14.370 11.448 1.000 86.209 482 ASN AAA CA 1
ATOM 1227 C C . ASN A 1 161 ? 14.753 -13.994 11.383 1.000 80.974 482 ASN AAA C 1
ATOM 1228 O O . ASN A 1 161 ? 15.394 -13.839 12.436 1.000 82.245 482 ASN AAA O 1
ATOM 1233 N N . ARG A 1 162 ? 15.247 -13.836 10.162 1.000 77.607 483 ARG AAA N 1
ATOM 1234 C CA . ARG A 1 162 ? 16.573 -13.254 9.878 1.000 81.282 483 ARG AAA CA 1
ATOM 1235 C C . ARG A 1 162 ? 16.385 -11.748 9.740 1.000 77.141 483 ARG AAA C 1
ATOM 1236 O O . ARG A 1 162 ? 15.381 -11.336 9.149 1.000 82.836 483 ARG AAA O 1
ATOM 1244 N N . LEU A 1 163 ? 17.329 -10.983 10.290 1.000 79.189 484 LEU AAA N 1
ATOM 1245 C CA . LEU A 1 163 ? 17.225 -9.523 10.525 1.000 74.881 484 LEU AAA CA 1
ATOM 1246 C C . LEU A 1 163 ? 18.092 -8.791 9.508 1.000 76.082 484 LEU AAA C 1
ATOM 1247 O O . LEU A 1 163 ? 19.145 -9.340 9.116 1.000 78.614 484 LEU AAA O 1
ATOM 1252 N N . ASN A 1 164 ? 17.643 -7.607 9.100 1.000 71.102 485 ASN AAA N 1
ATOM 1253 C CA . ASN A 1 164 ? 18.510 -6.577 8.481 1.000 72.301 485 ASN AAA CA 1
ATOM 1254 C C . ASN A 1 164 ? 18.564 -5.393 9.438 1.000 67.562 485 ASN AAA C 1
ATOM 1255 O O . ASN A 1 164 ? 19.176 -4.374 9.079 1.000 60.740 485 ASN AAA O 1
ATOM 1260 N N . SER A 1 165 ? 17.919 -5.533 10.597 1.000 70.278 486 SER AAA N 1
ATOM 1261 C CA . SER A 1 165 ? 17.933 -4.502 11.661 1.000 75.680 486 SER AAA CA 1
ATOM 1262 C C . SER A 1 165 ? 19.322 -4.516 12.285 1.000 69.679 486 SER AAA C 1
ATOM 1263 O O . SER A 1 165 ? 19.986 -5.552 12.220 1.000 65.772 486 SER AAA O 1
ATOM 1266 N N . ALA A 1 166 ? 19.725 -3.393 12.853 1.000 71.404 487 ALA AAA N 1
ATOM 1267 C CA . ALA A 1 166 ? 20.994 -3.233 13.585 1.000 70.381 487 ALA AAA CA 1
ATOM 1268 C C . ALA A 1 166 ? 20.779 -2.225 14.706 1.000 69.502 487 ALA AAA C 1
ATOM 1269 O O . ALA A 1 166 ? 20.028 -1.252 14.510 1.000 70.247 487 ALA AAA O 1
ATOM 1271 N N . GLU A 1 167 ? 21.453 -2.438 15.823 1.000 70.596 488 GLU AAA N 1
ATOM 1272 C CA . GLU A 1 167 ? 21.358 -1.533 16.985 1.000 70.239 488 GLU AAA CA 1
ATOM 1273 C C . GLU A 1 167 ? 22.756 -1.149 17.448 1.000 63.954 488 GLU AAA C 1
ATOM 1274 O O . GLU A 1 167 ? 23.731 -1.622 16.863 1.000 60.849 488 GLU AAA O 1
ATOM 1280 N N . CYS A 1 168 ? 22.797 -0.280 18.450 1.000 66.265 489 CYS AAA N 1
ATOM 1281 C CA . CYS A 1 168 ? 23.995 0.442 18.923 1.000 66.693 489 CYS AAA CA 1
ATOM 1282 C C . CYS A 1 168 ? 23.931 0.538 20.446 1.000 65.657 489 CYS AAA C 1
ATOM 1283 O O . CYS A 1 168 ? 23.015 1.193 20.945 1.000 74.662 489 CYS AAA O 1
ATOM 1286 N N . TYR A 1 169 ? 24.864 -0.110 21.137 1.000 60.038 490 TYR AAA N 1
ATOM 1287 C CA . TYR A 1 169 ? 25.038 -0.029 22.606 1.000 59.705 490 TYR AAA CA 1
ATOM 1288 C C . TYR A 1 169 ? 25.911 1.186 22.960 1.000 57.435 490 TYR AAA C 1
ATOM 1289 O O . TYR A 1 169 ? 26.917 1.449 22.287 1.000 54.863 490 TYR AAA O 1
ATOM 1298 N N . TYR A 1 170 ? 25.501 1.904 24.004 1.000 55.455 491 TYR AAA N 1
ATOM 1299 C CA . TYR A 1 170 ? 26.232 3.026 24.627 1.000 59.842 491 TYR AAA CA 1
ATOM 1300 C C . TYR A 1 170 ? 26.771 2.554 25.968 1.000 65.986 491 TYR AAA C 1
ATOM 1301 O O . TYR A 1 170 ? 26.016 2.473 26.937 1.000 64.296 491 TYR AAA O 1
ATOM 1310 N N . PRO A 1 171 ? 28.079 2.219 26.049 1.000 66.658 492 PRO AAA N 1
ATOM 1311 C CA . PRO A 1 171 ? 28.682 1.703 27.277 1.000 63.242 492 PRO AAA CA 1
ATOM 1312 C C . PRO A 1 171 ? 28.543 2.675 28.448 1.000 66.197 492 PRO AAA C 1
ATOM 1313 O O . PRO A 1 171 ? 28.404 2.231 29.572 1.000 63.014 492 PRO AAA O 1
ATOM 1317 N N . GLU A 1 172 ? 28.584 3.972 28.150 1.000 70.989 493 GLU AAA N 1
ATOM 1318 C CA . GLU A 1 172 ? 28.612 5.020 29.195 1.000 71.619 493 GLU AAA CA 1
ATOM 1319 C C . GLU A 1 172 ? 27.207 5.214 29.764 1.000 67.578 493 GLU AAA C 1
ATOM 1320 O O . GLU A 1 172 ? 27.129 5.481 30.954 1.000 70.534 493 GLU AAA O 1
ATOM 1326 N N . ARG A 1 173 ? 26.158 5.071 28.949 1.000 67.360 494 ARG AAA N 1
ATOM 1327 C CA . ARG A 1 173 ? 24.743 5.318 29.345 1.000 65.471 494 ARG AAA CA 1
ATOM 1328 C C . ARG A 1 173 ? 24.069 3.986 29.664 1.000 68.583 494 ARG AAA C 1
ATOM 1329 O O . ARG A 1 173 ? 22.924 4.015 30.141 1.000 73.934 494 ARG AAA O 1
ATOM 1337 N N . ASN A 1 174 ? 24.766 2.880 29.394 1.000 68.220 495 ASN AAA N 1
ATOM 1338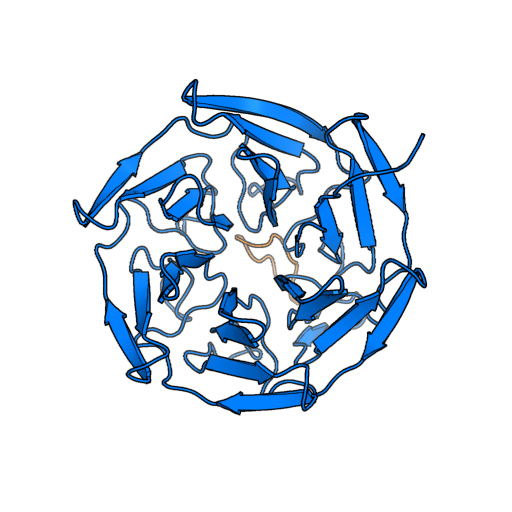 C CA . ASN A 1 174 ? 24.255 1.481 29.397 1.000 66.648 495 ASN AAA CA 1
ATOM 1339 C C . ASN A 1 174 ? 22.894 1.380 28.686 1.000 58.942 495 ASN AAA C 1
ATOM 1340 O O . ASN A 1 174 ? 21.978 0.828 29.291 1.000 55.626 495 ASN AAA O 1
ATOM 1345 N N . GLU A 1 175 ? 22.767 1.810 27.426 1.000 60.626 496 GLU AAA N 1
ATOM 1346 C CA . GLU A 1 175 ? 21.486 1.659 26.675 1.000 68.059 496 GLU AAA CA 1
ATOM 1347 C C . GLU A 1 175 ? 21.733 1.421 25.178 1.000 62.218 496 GLU AAA C 1
ATOM 1348 O O . GLU A 1 175 ? 22.789 1.831 24.674 1.000 55.218 496 GLU AAA O 1
ATOM 1354 N N . TRP A 1 176 ? 20.733 0.827 24.513 1.000 62.872 497 TRP AAA N 1
ATOM 1355 C CA . TRP A 1 176 ? 20.740 0.333 23.106 1.000 69.088 497 TRP AAA CA 1
ATOM 1356 C C . TRP A 1 176 ? 19.767 1.148 22.240 1.000 68.589 497 TRP AAA C 1
ATOM 1357 O O . TRP A 1 176 ? 18.580 1.162 22.573 1.000 74.640 497 TRP AAA O 1
ATOM 1368 N N . ARG A 1 177 ? 20.221 1.735 21.131 1.000 72.737 498 ARG AAA N 1
ATOM 1369 C CA . ARG A 1 177 ? 19.338 2.421 20.147 1.000 76.152 498 ARG AAA CA 1
ATOM 1370 C C . ARG A 1 177 ? 19.379 1.659 18.814 1.000 69.226 498 ARG AAA C 1
ATOM 1371 O O . ARG A 1 177 ? 20.489 1.288 18.391 1.000 70.479 498 ARG AAA O 1
ATOM 1379 N N . MET A 1 178 ? 18.219 1.422 18.185 1.000 67.446 499 MET AAA N 1
ATOM 1380 C CA . MET A 1 178 ? 18.119 0.873 16.797 1.000 70.595 499 MET AAA CA 1
ATOM 1381 C C . MET A 1 178 ? 18.760 1.869 15.828 1.000 65.355 499 MET AAA C 1
ATOM 1382 O O . MET A 1 178 ? 18.773 3.060 16.134 1.000 67.612 499 MET AAA O 1
ATOM 1387 N N . ILE A 1 179 ? 19.328 1.393 14.724 1.000 66.824 500 ILE AAA N 1
ATOM 1388 C CA . ILE A 1 179 ? 19.974 2.271 13.704 1.000 68.077 500 ILE AAA CA 1
ATOM 1389 C C . ILE A 1 179 ? 19.403 1.866 12.347 1.000 61.098 500 ILE AAA C 1
ATOM 1390 O O . ILE A 1 179 ? 18.653 0.866 12.289 1.000 55.949 500 ILE AAA O 1
ATOM 1395 N N . THR A 1 180 ? 19.733 2.622 11.305 1.000 58.333 501 THR AAA N 1
ATOM 1396 C CA . THR A 1 180 ? 19.266 2.343 9.923 1.000 66.655 501 THR AAA CA 1
ATOM 1397 C C . THR A 1 180 ? 19.422 0.840 9.667 1.000 65.675 501 THR AAA C 1
ATOM 1398 O O . THR A 1 180 ? 20.524 0.330 9.892 1.000 68.701 501 THR AAA O 1
ATOM 1402 N N . ALA A 1 181 ? 18.368 0.132 9.271 1.000 64.138 502 ALA AAA N 1
ATOM 1403 C CA . ALA A 1 181 ? 18.501 -1.280 8.849 1.000 71.126 502 ALA AAA CA 1
ATOM 1404 C C . ALA A 1 181 ? 19.380 -1.328 7.589 1.000 75.824 502 ALA AAA C 1
ATOM 1405 O O . ALA A 1 181 ? 19.464 -0.319 6.879 1.000 80.407 502 ALA AAA O 1
ATOM 1407 N N . MET A 1 182 ? 20.044 -2.453 7.334 1.000 80.926 503 MET AAA N 1
ATOM 1408 C CA . MET A 1 182 ? 20.803 -2.669 6.078 1.000 79.855 503 MET AAA CA 1
ATOM 1409 C C . MET A 1 182 ? 19.809 -2.906 4.943 1.000 72.945 503 MET AAA C 1
ATOM 1410 O O . MET A 1 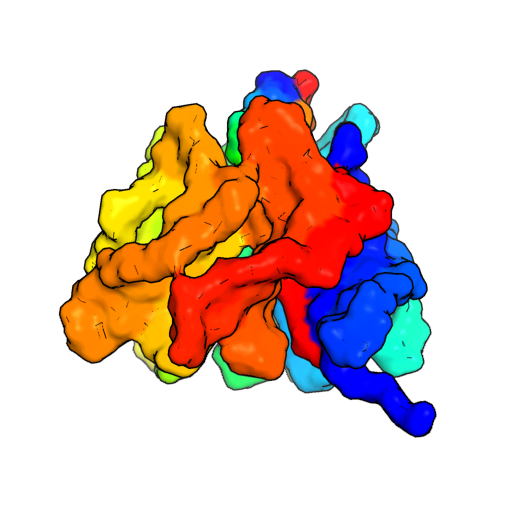182 ? 18.722 -3.423 5.221 1.000 71.657 503 MET AAA O 1
ATOM 1415 N N . ASN A 1 183 ? 20.235 -2.606 3.718 1.000 69.389 504 ASN AAA N 1
ATOM 1416 C CA . ASN A 1 183 ? 19.545 -2.933 2.445 1.000 68.553 504 ASN AAA CA 1
ATOM 1417 C C . ASN A 1 183 ? 19.190 -4.423 2.389 1.000 73.673 504 ASN AAA C 1
ATOM 1418 O O . ASN A 1 183 ? 18.146 -4.732 1.808 1.000 80.809 504 ASN AAA O 1
ATOM 1423 N N . THR A 1 184 ? 20.034 -5.315 2.926 1.000 80.237 505 THR AAA N 1
ATOM 1424 C CA . THR A 1 184 ? 19.926 -6.793 2.752 1.000 80.946 505 THR AAA CA 1
ATOM 1425 C C . THR A 1 184 ? 19.672 -7.445 4.111 1.000 82.575 505 THR AAA C 1
ATOM 1426 O O . THR A 1 184 ? 20.271 -6.969 5.099 1.000 82.740 505 THR AAA O 1
ATOM 1430 N N . ILE A 1 185 ? 18.842 -8.494 4.162 1.000 81.489 506 ILE AAA N 1
ATOM 1431 C CA . ILE A 1 185 ? 18.727 -9.372 5.368 1.000 77.615 506 ILE AAA CA 1
ATOM 1432 C C . ILE A 1 185 ? 20.004 -10.208 5.431 1.000 72.709 506 ILE AAA C 1
ATOM 1433 O O . ILE A 1 185 ? 20.415 -10.706 4.379 1.000 78.261 506 ILE AAA O 1
ATOM 1438 N N . ARG A 1 186 ? 20.617 -10.341 6.604 1.000 70.474 507 ARG AAA N 1
ATOM 1439 C CA . ARG A 1 186 ? 21.934 -11.022 6.756 1.000 71.762 507 ARG AAA CA 1
ATOM 1440 C C . ARG A 1 186 ? 22.018 -11.691 8.129 1.000 69.769 507 ARG AAA C 1
ATOM 1441 O O . ARG A 1 186 ? 22.193 -10.996 9.136 1.000 72.380 507 ARG AAA O 1
ATOM 1449 N N . SER A 1 187 ? 21.874 -13.006 8.157 1.000 74.717 508 SER AAA N 1
ATOM 1450 C CA . SER A 1 187 ? 22.254 -13.855 9.307 1.000 76.323 508 SER AAA CA 1
ATOM 1451 C C . SER A 1 187 ? 23.682 -14.374 9.071 1.000 77.707 508 SER AAA C 1
ATOM 1452 O O . SER A 1 187 ? 24.056 -14.636 7.904 1.000 70.556 508 SER AAA O 1
ATOM 1455 N N . GLY A 1 188 ? 24.466 -14.509 10.140 1.000 81.349 509 GLY AAA N 1
ATOM 1456 C CA . GLY A 1 188 ? 25.821 -15.082 10.081 1.000 75.128 509 GLY AAA CA 1
ATOM 1457 C C . GLY A 1 188 ? 26.666 -14.378 9.041 1.000 66.195 509 GLY AAA C 1
ATOM 1458 O O . GLY A 1 188 ? 27.416 -15.063 8.355 1.000 69.315 509 GLY AAA O 1
ATOM 1459 N N . ALA A 1 189 ? 26.542 -13.058 8.910 1.000 65.907 510 ALA AAA N 1
ATOM 1460 C CA . ALA A 1 189 ? 27.443 -12.241 8.059 1.000 71.266 510 ALA AAA CA 1
ATOM 1461 C C . ALA A 1 189 ? 28.766 -12.036 8.804 1.000 69.849 510 ALA AAA C 1
ATOM 1462 O O . ALA A 1 189 ? 28.852 -12.414 9.989 1.000 78.759 510 ALA AAA O 1
ATOM 1464 N N . GLY A 1 190 ? 29.757 -11.461 8.132 1.000 60.194 511 GLY AAA N 1
ATOM 1465 C CA . GLY A 1 190 ? 30.977 -10.949 8.774 1.000 60.260 511 GLY AAA CA 1
ATOM 1466 C C . GLY A 1 190 ? 30.917 -9.442 8.860 1.000 58.395 511 GLY AAA C 1
ATOM 1467 O O . GLY A 1 190 ? 30.577 -8.817 7.843 1.000 54.599 511 GLY AAA O 1
ATOM 1468 N N . VAL A 1 191 ? 31.214 -8.877 10.028 1.000 60.910 512 VAL AAA N 1
ATOM 1469 C CA . VAL A 1 191 ? 31.091 -7.413 10.285 1.000 61.310 512 VAL AAA CA 1
ATOM 1470 C C . VAL A 1 191 ? 32.365 -6.906 10.965 1.000 61.922 512 VAL AAA C 1
ATOM 1471 O O . VAL A 1 191 ? 32.852 -7.555 11.916 1.000 62.006 512 VAL AAA O 1
ATOM 1475 N N . CYS A 1 192 ? 32.854 -5.749 10.537 1.000 63.268 513 CYS AAA N 1
ATOM 1476 C CA . CYS A 1 192 ? 33.975 -5.047 11.212 1.000 74.419 513 CYS AAA CA 1
ATOM 1477 C C . CYS A 1 192 ? 33.976 -3.573 10.815 1.000 69.529 513 CYS AAA C 1
ATOM 1478 O O . CYS A 1 192 ? 33.199 -3.203 9.923 1.000 69.295 513 CYS AAA O 1
ATOM 1481 N N . VAL A 1 193 ? 34.840 -2.785 11.448 1.000 66.521 514 VAL AAA N 1
ATOM 1482 C CA A VAL A 1 193 ? 35.038 -1.347 11.108 0.500 69.653 514 VAL AAA CA 1
ATOM 1483 C CA B VAL A 1 193 ? 35.037 -1.348 11.107 0.500 69.636 514 VAL AAA CA 1
ATOM 1484 C C . VAL A 1 193 ? 36.292 -1.238 10.242 1.000 70.996 514 VAL AAA C 1
ATOM 1485 O O . VAL A 1 193 ? 37.173 -2.084 10.385 1.000 76.416 514 VAL AAA O 1
ATOM 1492 N N . LEU A 1 194 ? 36.353 -0.215 9.407 1.000 74.612 515 LEU AAA N 1
ATOM 1493 C CA . LEU A 1 194 ? 37.568 0.113 8.634 1.000 73.773 515 LEU AAA CA 1
ATOM 1494 C C . LEU A 1 194 ? 37.438 1.552 8.143 1.000 75.609 515 LEU AAA C 1
ATOM 1495 O O . LEU A 1 194 ? 36.394 1.875 7.537 1.000 78.309 515 LEU AAA O 1
ATOM 1500 N N . HIS A 1 195 ? 38.451 2.380 8.391 1.000 81.881 516 HIS AAA N 1
ATOM 1501 C CA . HIS A 1 195 ? 38.411 3.825 8.048 1.000 91.681 516 HIS AAA CA 1
ATOM 1502 C C . HIS A 1 195 ? 37.026 4.347 8.441 1.000 88.221 516 HIS AAA C 1
ATOM 1503 O O . HIS A 1 195 ? 36.325 4.906 7.580 1.000 93.723 516 HIS AAA O 1
ATOM 1510 N N . ASN A 1 196 ? 36.609 4.076 9.675 1.000 84.735 517 ASN AAA N 1
ATOM 1511 C CA . ASN A 1 196 ? 35.463 4.765 10.320 1.000 82.301 517 ASN AAA CA 1
ATOM 1512 C C . ASN A 1 196 ? 34.107 4.295 9.760 1.000 70.117 517 ASN AAA C 1
ATOM 1513 O O . ASN A 1 196 ? 33.155 5.069 9.885 1.000 77.581 517 ASN AAA O 1
ATOM 1518 N N . CYS A 1 197 ? 33.984 3.079 9.215 1.000 66.739 518 CYS AAA N 1
ATOM 1519 C CA . CYS A 1 197 ? 32.707 2.533 8.657 1.000 68.600 518 CYS AAA CA 1
ATOM 1520 C C . CYS A 1 197 ? 32.504 1.074 9.072 1.000 63.127 518 CYS AAA C 1
ATOM 1521 O O . CYS A 1 197 ? 33.451 0.277 8.930 1.000 68.731 518 CYS AAA O 1
ATOM 1524 N N . ILE A 1 198 ? 31.292 0.720 9.488 1.000 57.441 519 ILE AAA N 1
ATOM 1525 C CA . ILE A 1 198 ? 30.867 -0.701 9.658 1.000 60.375 519 ILE AAA CA 1
ATOM 1526 C C . ILE A 1 198 ? 30.709 -1.297 8.254 1.000 67.127 519 ILE AAA C 1
ATOM 1527 O O . ILE A 1 198 ? 30.026 -0.665 7.430 1.000 68.436 519 ILE AAA O 1
ATOM 1532 N N . TYR A 1 199 ? 31.305 -2.462 7.985 1.000 65.843 520 TYR AAA N 1
ATOM 1533 C CA . TYR A 1 199 ? 31.061 -3.258 6.756 1.000 58.942 520 TYR AAA CA 1
ATOM 1534 C C . TYR A 1 199 ? 30.309 -4.511 7.165 1.000 53.364 520 TYR AAA C 1
ATOM 1535 O O . TYR A 1 199 ? 30.662 -5.061 8.200 1.000 58.180 520 TYR AAA O 1
ATOM 1544 N N . ALA A 1 200 ? 29.296 -4.904 6.394 1.000 59.868 521 ALA AAA N 1
ATOM 1545 C CA . ALA A 1 200 ? 28.604 -6.212 6.497 1.000 64.945 521 ALA AAA CA 1
ATOM 1546 C C . ALA A 1 200 ? 28.841 -6.990 5.206 1.000 67.522 521 ALA AAA C 1
ATOM 1547 O O . ALA A 1 200 ? 28.401 -6.520 4.151 1.000 80.592 521 ALA AAA O 1
ATOM 1549 N N . ALA A 1 201 ? 29.545 -8.115 5.289 1.000 66.219 522 ALA AAA N 1
ATOM 1550 C CA . ALA A 1 201 ? 29.956 -8.919 4.120 1.000 65.157 522 ALA AAA CA 1
ATOM 1551 C C . ALA A 1 201 ? 29.358 -10.321 4.268 1.000 65.324 522 ALA AAA C 1
ATOM 1552 O O . ALA A 1 201 ? 29.408 -10.883 5.381 1.000 65.522 522 ALA AAA O 1
ATOM 1554 N N . GLY A 1 202 ? 28.763 -10.830 3.189 1.000 63.903 523 GLY AAA N 1
ATOM 1555 C CA . GLY A 1 202 ? 28.211 -12.193 3.120 1.000 64.055 523 GLY AAA CA 1
ATOM 1556 C C . GLY A 1 202 ? 27.004 -12.372 4.018 1.000 57.599 523 GLY AAA C 1
ATOM 1557 O O . GLY A 1 202 ? 26.309 -11.382 4.262 1.000 58.567 523 GLY AAA O 1
ATOM 1558 N N . GLY A 1 203 ? 26.767 -13.604 4.466 1.000 52.135 524 GLY AAA N 1
ATOM 1559 C CA . GLY A 1 203 ? 25.613 -13.972 5.298 1.000 59.538 524 GLY AAA CA 1
ATOM 1560 C C . GLY A 1 203 ? 24.604 -14.793 4.515 1.000 67.839 524 GLY AAA C 1
ATOM 1561 O O . GLY A 1 203 ? 24.763 -14.919 3.290 1.000 73.953 524 GLY AAA O 1
ATOM 1562 N N . TYR A 1 204 ? 23.612 -15.350 5.213 1.000 68.486 525 TYR AAA N 1
ATOM 1563 C CA . TYR A 1 204 ? 22.412 -16.010 4.646 1.000 74.220 525 TYR AAA CA 1
ATOM 1564 C C . TYR A 1 204 ? 21.233 -15.037 4.739 1.000 80.287 525 TYR AAA C 1
ATOM 1565 O O . TYR A 1 204 ? 20.903 -14.603 5.862 1.000 89.797 525 TYR AAA O 1
ATOM 1574 N N . ASP A 1 205 ? 20.616 -14.709 3.600 1.000 81.646 526 ASP AAA N 1
ATOM 1575 C CA . ASP A 1 205 ? 19.409 -13.840 3.522 1.000 77.880 526 ASP AAA CA 1
ATOM 1576 C C . ASP A 1 205 ? 18.155 -14.627 3.940 1.000 72.822 526 ASP AAA C 1
ATOM 1577 O O . ASP A 1 205 ? 17.129 -13.973 4.088 1.000 70.302 526 ASP AAA O 1
ATOM 1582 N N . GLY A 1 206 ? 18.226 -15.956 4.102 1.000 73.556 527 GLY AAA N 1
ATOM 1583 C CA . GLY A 1 206 ? 17.064 -16.824 4.389 1.000 79.244 527 GLY AAA CA 1
ATOM 1584 C C . GLY A 1 206 ? 16.738 -17.761 3.229 1.000 88.150 527 GLY AAA C 1
ATOM 1585 O O . GLY A 1 206 ? 16.089 -18.804 3.485 1.000 82.320 527 GLY AAA O 1
ATOM 1586 N N . GLN A 1 207 ? 17.145 -17.392 2.004 1.000 90.603 528 GLN AAA N 1
ATOM 1587 C CA . GLN A 1 207 ? 17.060 -18.205 0.758 1.000 92.376 528 GLN AAA CA 1
ATOM 1588 C C . GLN A 1 207 ? 18.459 -18.662 0.349 1.000 92.779 528 GLN AAA C 1
ATOM 1589 O O . GLN A 1 207 ? 18.636 -19.864 0.098 1.000 93.133 528 GLN AAA O 1
ATOM 1595 N N . ASP A 1 208 ? 19.399 -17.714 0.268 1.000 94.949 529 ASP AAA N 1
ATOM 1596 C CA . ASP A 1 208 ? 20.690 -17.857 -0.456 1.000 94.381 529 ASP AAA CA 1
ATOM 1597 C C . ASP A 1 208 ? 21.827 -17.155 0.298 1.000 85.448 529 ASP AAA C 1
ATOM 1598 O O . ASP A 1 208 ? 21.673 -15.987 0.687 1.000 82.389 529 ASP AAA O 1
ATOM 1603 N N . GLN A 1 209 ? 22.967 -17.826 0.433 1.000 81.933 530 GLN AAA N 1
ATOM 1604 C CA . GLN A 1 209 ? 24.240 -17.181 0.843 1.000 82.566 530 GLN AAA CA 1
ATOM 1605 C C . GLN A 1 209 ? 24.526 -16.017 -0.120 1.000 78.776 530 GLN AAA C 1
ATOM 1606 O O . GLN A 1 209 ? 24.024 -16.046 -1.257 1.000 90.557 530 GLN AAA O 1
ATOM 1612 N N . LEU A 1 210 ? 25.278 -15.015 0.328 1.000 72.569 531 LEU AAA N 1
ATOM 1613 C CA . LEU A 1 210 ? 25.468 -13.724 -0.378 1.000 73.884 531 LEU AAA CA 1
ATOM 1614 C C . LEU A 1 210 ? 26.957 -13.472 -0.583 1.000 72.676 531 LEU AAA C 1
ATOM 1615 O O . LEU A 1 210 ? 27.764 -13.990 0.194 1.000 81.283 531 LEU AAA O 1
ATOM 1620 N N . ASN A 1 211 ? 27.293 -12.664 -1.576 1.000 73.762 532 ASN AAA N 1
ATOM 1621 C CA . ASN A 1 211 ? 28.664 -12.142 -1.788 1.000 74.237 532 ASN AAA CA 1
ATOM 1622 C C . ASN A 1 211 ? 28.620 -10.612 -1.813 1.000 75.011 532 ASN AAA C 1
ATOM 1623 O O . ASN A 1 211 ? 29.672 -10.009 -2.054 1.000 80.148 532 ASN AAA O 1
ATOM 1628 N N . SER A 1 212 ? 27.446 -10.007 -1.609 1.000 73.982 533 SER AAA N 1
ATOM 1629 C CA . SER A 1 212 ? 27.278 -8.538 -1.504 1.000 66.543 533 SER AAA CA 1
ATOM 1630 C C . SER A 1 212 ? 27.911 -8.056 -0.195 1.000 67.238 533 SER AAA C 1
ATOM 1631 O O . SER A 1 212 ? 28.023 -8.836 0.770 1.000 59.087 533 SER AAA O 1
ATOM 1634 N N . VAL A 1 213 ? 28.348 -6.805 -0.197 1.000 69.742 534 VAL AAA N 1
ATOM 1635 C CA . VAL A 1 213 ? 29.039 -6.128 0.934 1.000 69.015 534 VAL AAA CA 1
ATOM 1636 C C . VAL A 1 213 ? 28.526 -4.690 0.951 1.000 67.552 534 VAL AAA C 1
ATOM 1637 O O . VAL A 1 213 ? 28.704 -3.972 -0.062 1.000 78.840 534 VAL AAA O 1
ATOM 1641 N N . GLU A 1 214 ? 27.922 -4.284 2.053 1.000 61.792 535 GLU AAA N 1
ATOM 1642 C CA . GLU A 1 214 ? 27.453 -2.895 2.246 1.000 65.110 535 GLU AAA CA 1
ATOM 1643 C C . GLU A 1 214 ? 28.198 -2.337 3.459 1.000 64.461 535 GLU AAA C 1
ATOM 1644 O O . GLU A 1 214 ? 28.609 -3.145 4.324 1.000 64.340 535 GLU AAA O 1
ATOM 1650 N N . ARG A 1 215 ? 28.407 -1.020 3.493 1.000 62.708 536 ARG AAA N 1
ATOM 1651 C CA . ARG A 1 215 ? 29.060 -0.340 4.639 1.000 65.567 536 ARG AAA CA 1
ATOM 1652 C C . ARG A 1 215 ? 28.166 0.793 5.163 1.000 64.744 536 ARG AAA C 1
ATOM 1653 O O . ARG A 1 215 ? 27.490 1.449 4.374 1.000 60.668 536 ARG AAA O 1
ATOM 1661 N N . TYR A 1 216 ? 28.174 0.983 6.476 1.000 70.442 537 TYR AAA N 1
ATOM 1662 C CA . TYR A 1 216 ? 27.489 2.078 7.199 1.000 73.945 537 TYR AAA CA 1
ATOM 1663 C C . TYR A 1 216 ? 28.463 3.248 7.369 1.000 81.292 537 TYR AAA C 1
ATOM 1664 O O . TYR A 1 216 ? 29.615 3.039 7.815 1.000 80.879 537 TYR AAA O 1
ATOM 1673 N N . ASP A 1 217 ? 28.020 4.438 6.957 1.000 87.652 538 ASP AAA N 1
ATOM 1674 C CA . ASP A 1 217 ? 28.604 5.745 7.338 1.000 82.761 538 ASP AAA CA 1
ATOM 1675 C C . ASP A 1 217 ? 27.759 6.260 8.497 1.000 80.162 538 ASP AAA C 1
ATOM 1676 O O . ASP A 1 217 ? 26.551 6.397 8.301 1.000 81.173 538 ASP AAA O 1
ATOM 1681 N N . VAL A 1 218 ? 28.364 6.461 9.667 1.000 88.896 539 VAL AAA N 1
ATOM 1682 C CA . VAL A 1 218 ? 27.630 6.788 10.928 1.000 93.954 539 VAL AAA CA 1
ATOM 1683 C C . VAL A 1 218 ? 27.094 8.223 10.848 1.000 94.109 539 VAL AAA C 1
ATOM 1684 O O . VAL A 1 218 ? 26.033 8.467 11.459 1.000 90.352 539 VAL AAA O 1
ATOM 1688 N N . GLU A 1 219 ? 27.786 9.113 10.120 1.000 96.073 540 GLU AAA N 1
ATOM 1689 C CA . GLU A 1 219 ? 27.400 10.537 9.918 1.000 98.824 540 GLU AAA CA 1
ATOM 1690 C C . GLU A 1 219 ? 26.124 10.601 9.056 1.000 91.361 540 GLU AAA C 1
ATOM 1691 O O . GLU A 1 219 ? 25.103 11.103 9.550 1.000 92.330 540 GLU AAA O 1
ATOM 1697 N N . THR A 1 220 ? 26.159 10.068 7.833 1.000 82.851 541 THR AAA N 1
ATOM 1698 C CA . THR A 1 220 ? 25.053 10.132 6.838 1.000 73.836 541 THR AAA CA 1
ATOM 1699 C C . THR A 1 220 ? 23.974 9.082 7.131 1.000 76.340 541 THR AAA C 1
ATOM 1700 O O . THR A 1 220 ? 22.934 9.104 6.421 1.000 85.343 541 THR AAA O 1
ATOM 1704 N N . GLU A 1 221 ? 24.234 8.167 8.074 1.000 75.794 542 GLU AAA N 1
ATOM 1705 C CA . GLU A 1 221 ? 23.292 7.128 8.583 1.000 78.654 542 GLU AAA CA 1
ATOM 1706 C C . GLU A 1 221 ? 22.688 6.321 7.422 1.000 74.144 542 GLU AAA C 1
ATOM 1707 O O . GLU A 1 221 ? 21.506 5.967 7.504 1.000 67.854 542 GLU AAA O 1
ATOM 1713 N N . THR A 1 222 ? 23.471 5.998 6.389 1.000 78.905 543 THR AAA N 1
ATOM 1714 C CA . THR A 1 222 ? 23.004 5.196 5.222 1.000 87.350 543 THR AAA CA 1
ATOM 1715 C C . THR A 1 222 ? 23.945 4.007 4.967 1.000 77.823 543 THR AAA C 1
ATOM 1716 O O . THR A 1 222 ? 25.129 4.079 5.337 1.000 66.894 543 THR AAA O 1
ATOM 1720 N N . TRP A 1 223 ? 23.410 2.952 4.354 1.000 72.165 544 TRP AAA N 1
ATOM 1721 C CA . TRP A 1 223 ? 24.144 1.712 3.996 1.000 76.699 544 TRP AAA CA 1
ATOM 1722 C C . TRP A 1 223 ? 24.382 1.664 2.488 1.000 77.689 544 TRP AAA C 1
ATOM 1723 O O . TRP A 1 223 ? 23.513 1.121 1.793 1.000 81.061 544 TRP AAA O 1
ATOM 1734 N N . THR A 1 224 ? 25.522 2.169 2.013 1.000 83.201 545 THR AAA N 1
ATOM 1735 C CA . THR A 1 224 ? 25.931 2.110 0.580 1.000 83.176 545 THR AAA CA 1
ATOM 1736 C C . THR A 1 224 ? 26.551 0.724 0.303 1.000 76.611 545 THR AAA C 1
ATOM 1737 O O . THR A 1 224 ? 27.306 0.219 1.157 1.000 72.226 545 THR AAA O 1
ATOM 1741 N N . PHE A 1 225 ? 26.198 0.089 -0.818 1.000 73.095 546 PHE AAA N 1
ATOM 1742 C CA . PHE A 1 225 ? 26.878 -1.136 -1.312 1.000 67.856 546 PHE AAA CA 1
ATOM 1743 C C . PHE A 1 225 ? 28.281 -0.752 -1.780 1.000 75.189 546 PHE AAA C 1
ATOM 1744 O O . PHE A 1 225 ? 28.484 0.416 -2.180 1.000 78.234 546 PHE AAA O 1
ATOM 1752 N N . VAL A 1 226 ? 29.220 -1.702 -1.714 1.000 79.041 547 VAL AAA N 1
ATOM 1753 C CA . VAL A 1 226 ? 30.555 -1.619 -2.381 1.000 72.993 547 VAL AAA CA 1
ATOM 1754 C C . VAL A 1 226 ? 30.746 -2.901 -3.203 1.000 70.801 547 VAL AAA C 1
ATOM 1755 O O . VAL A 1 226 ? 29.755 -3.670 -3.352 1.000 58.321 547 VAL AAA O 1
ATOM 1759 N N . ALA A 1 227 ? 31.963 -3.117 -3.721 1.000 77.244 548 ALA AAA N 1
ATOM 1760 C CA . ALA A 1 227 ? 32.348 -4.280 -4.561 1.000 72.988 548 ALA AAA CA 1
ATOM 1761 C C . ALA A 1 227 ? 31.910 -5.552 -3.855 1.000 69.114 548 ALA AAA C 1
ATOM 1762 O O . ALA A 1 227 ? 32.203 -5.717 -2.681 1.000 67.538 548 ALA AAA O 1
ATOM 1764 N N . PRO A 1 228 ? 31.170 -6.464 -4.516 1.000 69.073 549 PRO AAA N 1
ATOM 1765 C CA . PRO A 1 228 ? 30.890 -7.773 -3.932 1.000 69.162 549 PRO AAA CA 1
ATOM 1766 C C . PRO A 1 228 ? 32.176 -8.602 -3.810 1.000 72.793 549 PRO AAA C 1
ATOM 1767 O O . PRO A 1 228 ? 33.179 -8.275 -4.417 1.000 80.595 549 PRO AAA O 1
ATOM 1771 N N . MET A 1 229 ? 32.128 -9.658 -3.015 1.000 74.351 550 MET AAA N 1
ATOM 1772 C CA . MET A 1 229 ? 33.242 -10.621 -2.914 1.000 79.327 550 MET AAA CA 1
ATOM 1773 C C . MET A 1 229 ? 33.086 -11.637 -4.046 1.000 79.760 550 MET AAA C 1
ATOM 1774 O O . MET A 1 229 ? 31.945 -11.891 -4.464 1.000 79.904 550 MET AAA O 1
ATOM 1779 N N . LYS A 1 230 ? 34.206 -12.198 -4.496 1.000 81.568 551 LYS AAA N 1
ATOM 1780 C CA . LYS A 1 230 ? 34.258 -13.257 -5.529 1.000 80.063 551 LYS AAA CA 1
ATOM 1781 C C . LYS A 1 230 ? 33.259 -14.361 -5.148 1.000 71.500 551 LYS AAA C 1
ATOM 1782 O O . LYS A 1 230 ? 32.327 -14.595 -5.912 1.000 77.992 551 LYS AAA O 1
ATOM 1788 N N . HIS A 1 231 ? 33.411 -14.994 -3.992 1.000 68.938 552 HIS AAA N 1
ATOM 1789 C CA . HIS A 1 231 ? 32.628 -16.201 -3.627 1.000 74.607 552 HIS AAA CA 1
ATOM 1790 C C . HIS A 1 231 ? 31.490 -15.797 -2.689 1.000 73.491 552 HIS AAA C 1
ATOM 1791 O O . HIS A 1 231 ? 31.705 -14.927 -1.843 1.000 81.722 552 HIS AAA O 1
ATOM 1798 N N . ARG A 1 232 ? 30.312 -16.389 -2.868 1.000 73.450 553 ARG AAA N 1
ATOM 1799 C CA . ARG A 1 232 ? 29.194 -16.309 -1.902 1.000 74.245 553 ARG AAA CA 1
ATOM 1800 C C . ARG A 1 232 ? 29.650 -17.037 -0.646 1.000 76.574 553 ARG AAA C 1
ATOM 1801 O O . ARG A 1 232 ? 30.147 -18.158 -0.792 1.000 84.465 553 ARG AAA O 1
ATOM 1809 N N . ARG A 1 233 ? 29.466 -16.444 0.532 1.000 80.917 554 ARG AAA N 1
ATOM 1810 C CA . ARG A 1 233 ? 29.856 -17.090 1.812 1.000 81.462 554 ARG AAA CA 1
ATOM 1811 C C . ARG A 1 233 ? 28.961 -16.614 2.964 1.000 76.375 554 ARG AAA C 1
ATOM 1812 O O . ARG A 1 233 ? 28.721 -15.405 3.089 1.000 85.555 554 ARG AAA O 1
ATOM 1820 N N . SER A 1 234 ? 28.485 -17.562 3.762 1.000 65.949 555 SER AAA N 1
ATOM 1821 C CA . SER A 1 234 ? 27.830 -17.357 5.072 1.000 69.904 555 SER AAA CA 1
ATOM 1822 C C . SER A 1 234 ? 28.759 -17.972 6.128 1.000 79.911 555 SER AAA C 1
ATOM 1823 O O . SER A 1 234 ? 29.621 -18.769 5.721 1.000 81.760 555 SER AAA O 1
ATOM 1826 N N . ALA A 1 235 ? 28.603 -17.608 7.410 1.000 82.305 556 ALA AAA N 1
ATOM 1827 C CA . ALA A 1 235 ? 29.305 -18.174 8.593 1.000 68.771 556 ALA AAA CA 1
ATOM 1828 C C . ALA A 1 235 ? 30.830 -18.067 8.409 1.000 70.931 556 ALA AAA C 1
ATOM 1829 O O . ALA A 1 235 ? 31.581 -19.011 8.788 1.000 66.270 556 ALA AAA O 1
ATOM 1831 N N . LEU A 1 236 ? 31.265 -16.912 7.891 1.000 71.341 557 LEU AAA N 1
ATOM 1832 C CA . LEU A 1 236 ? 32.679 -16.588 7.550 1.000 69.567 557 LEU AAA CA 1
ATOM 1833 C C . LEU A 1 236 ? 33.376 -15.889 8.722 1.000 65.285 557 LEU AAA C 1
ATOM 1834 O O . LEU A 1 236 ? 32.726 -15.149 9.479 1.000 65.497 557 LEU AAA O 1
ATOM 1839 N N . GLY A 1 237 ? 34.678 -16.090 8.838 1.000 65.589 558 GLY AAA N 1
ATOM 1840 C CA . GLY A 1 237 ? 35.542 -15.271 9.706 1.000 69.683 558 GLY AAA CA 1
ATOM 1841 C C . GLY A 1 237 ? 35.912 -13.977 9.011 1.000 70.541 558 GLY AAA C 1
ATOM 1842 O O . GLY A 1 237 ? 35.992 -13.976 7.776 1.000 80.338 558 GLY AAA O 1
ATOM 1843 N N . ILE A 1 238 ? 36.110 -12.900 9.768 1.000 68.592 559 ILE AAA N 1
ATOM 1844 C CA . ILE A 1 238 ? 36.457 -11.561 9.211 1.000 61.143 559 ILE AAA CA 1
ATOM 1845 C C . ILE A 1 238 ? 37.427 -10.884 10.178 1.000 56.385 559 ILE AAA C 1
ATOM 1846 O O . ILE A 1 238 ? 37.323 -11.066 11.394 1.000 52.917 559 ILE AAA O 1
ATOM 1851 N N . THR A 1 239 ? 38.349 -10.109 9.650 1.000 55.782 560 THR AAA N 1
ATOM 1852 C CA . THR A 1 239 ? 39.180 -9.240 10.486 1.000 58.400 560 THR AAA CA 1
ATOM 1853 C C . TH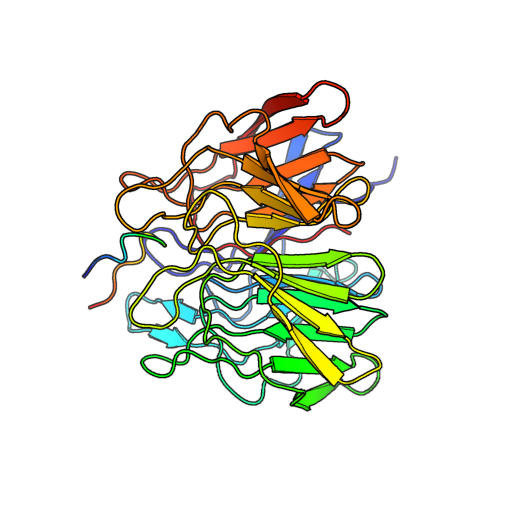R A 1 239 ? 39.728 -8.158 9.577 1.000 58.890 560 THR AAA C 1
ATOM 1854 O O . THR A 1 239 ? 39.626 -8.295 8.357 1.000 62.528 560 THR AAA O 1
ATOM 1858 N N . VAL A 1 240 ? 40.258 -7.116 10.188 1.000 65.858 561 VAL AAA N 1
ATOM 1859 C CA . VAL A 1 240 ? 40.997 -6.023 9.508 1.000 66.331 561 VAL AAA CA 1
ATOM 1860 C C . VAL A 1 240 ? 42.461 -6.179 9.888 1.000 64.050 561 VAL AAA C 1
ATOM 1861 O O . VAL A 1 240 ? 42.754 -6.390 11.078 1.000 68.820 561 VAL AAA O 1
ATOM 1865 N N . HIS A 1 241 ? 43.327 -6.076 8.898 1.000 66.987 562 HIS AAA N 1
ATOM 1866 C CA . HIS A 1 241 ? 44.793 -6.124 9.067 1.000 68.668 562 HIS AAA CA 1
ATOM 1867 C C . HIS A 1 241 ? 45.380 -5.143 8.063 1.000 70.693 562 HIS AAA C 1
ATOM 1868 O O . HIS A 1 241 ? 44.941 -5.172 6.892 1.000 66.118 562 HIS AAA O 1
ATOM 1875 N N . GLN A 1 242 ? 46.283 -4.276 8.520 1.000 75.911 563 GLN AAA N 1
ATOM 1876 C CA . GLN A 1 242 ? 47.011 -3.333 7.634 1.000 88.275 563 GLN AAA CA 1
ATOM 1877 C C . GLN A 1 242 ? 45.974 -2.601 6.776 1.000 79.927 563 GLN AAA C 1
ATOM 1878 O O . GLN A 1 242 ? 46.049 -2.714 5.548 1.000 82.596 563 GLN AAA O 1
ATOM 1884 N N . GLY A 1 243 ? 44.999 -1.952 7.412 1.000 74.373 564 GLY AAA N 1
ATOM 1885 C CA . GLY A 1 243 ? 43.896 -1.237 6.739 1.000 74.966 564 GLY AAA CA 1
ATOM 1886 C C . GLY A 1 243 ? 43.346 -1.949 5.500 1.000 70.278 564 GLY AAA C 1
ATOM 1887 O O . GLY A 1 243 ? 43.024 -1.232 4.523 1.000 65.292 564 GLY AAA O 1
ATOM 1888 N N . ARG A 1 244 ? 43.208 -3.286 5.528 1.000 69.846 565 ARG AAA N 1
ATOM 1889 C CA . ARG A 1 244 ? 42.460 -4.089 4.511 1.000 73.107 565 ARG AAA CA 1
ATOM 1890 C C . ARG A 1 244 ? 41.621 -5.156 5.228 1.000 69.516 565 ARG AAA C 1
ATOM 1891 O O . ARG A 1 244 ? 42.058 -5.613 6.299 1.000 77.487 565 ARG AAA O 1
ATOM 1899 N N . ILE A 1 245 ? 40.465 -5.538 4.674 1.000 64.442 566 ILE AAA N 1
ATOM 1900 C CA . ILE A 1 245 ? 39.561 -6.571 5.270 1.000 65.881 566 ILE AAA CA 1
ATOM 1901 C C . ILE A 1 245 ? 39.949 -7.924 4.687 1.000 64.477 566 ILE AAA C 1
ATOM 1902 O O . ILE A 1 245 ? 40.145 -7.967 3.474 1.000 80.710 566 ILE AAA O 1
ATOM 1907 N N . TYR A 1 246 ? 40.009 -8.972 5.510 1.000 59.631 567 TYR AAA N 1
ATOM 1908 C CA . TYR A 1 246 ? 40.200 -10.378 5.075 1.000 55.316 567 TYR AAA CA 1
ATOM 1909 C C . TYR A 1 246 ? 38.973 -11.188 5.495 1.000 51.933 567 TYR AAA C 1
ATOM 1910 O O . TYR A 1 246 ? 38.591 -11.082 6.658 1.000 52.089 567 TYR AAA O 1
ATOM 1919 N N . VAL A 1 247 ? 38.393 -11.977 4.590 1.000 56.735 568 VAL AAA N 1
ATOM 1920 C CA . VAL A 1 247 ? 37.249 -12.902 4.880 1.000 64.569 568 VAL AAA CA 1
ATOM 1921 C C . VAL A 1 247 ? 37.747 -14.344 4.759 1.000 68.795 568 VAL AAA C 1
ATOM 1922 O O . VAL A 1 247 ? 38.333 -14.671 3.729 1.000 87.037 568 VAL AAA O 1
ATOM 1926 N N . LEU A 1 248 ? 37.471 -15.181 5.756 1.000 66.073 569 LEU AAA N 1
ATOM 1927 C CA . LEU A 1 248 ? 38.117 -16.499 5.926 1.000 63.325 569 LEU AAA CA 1
ATOM 1928 C C . LEU A 1 248 ? 37.057 -17.595 5.875 1.000 67.611 569 LEU AAA C 1
ATOM 1929 O O . LEU A 1 248 ? 36.374 -17.833 6.878 1.000 84.308 569 LEU AAA O 1
ATOM 1934 N N . GLY A 1 249 ? 36.966 -18.282 4.751 1.000 71.127 570 GLY AAA N 1
ATOM 1935 C CA . GLY A 1 249 ? 36.175 -19.517 4.653 1.000 75.440 570 GLY AAA CA 1
ATOM 1936 C C . GLY A 1 249 ? 34.694 -19.238 4.780 1.000 75.052 570 GLY AAA C 1
ATOM 1937 O O . GLY A 1 249 ? 34.244 -18.189 4.272 1.000 82.104 570 GLY AAA O 1
ATOM 1938 N N . GLY A 1 250 ? 33.972 -20.155 5.426 1.000 72.419 571 GLY AAA N 1
ATOM 1939 C CA . GLY A 1 250 ? 32.505 -20.150 5.531 1.000 74.934 571 GLY AAA CA 1
ATOM 1940 C C . GLY A 1 250 ? 31.862 -21.155 4.594 1.000 77.685 571 GLY AAA C 1
ATOM 1941 O O . GLY A 1 250 ? 32.586 -21.929 3.968 1.000 86.101 571 GLY AAA O 1
ATOM 1942 N N . TYR A 1 251 ? 30.534 -21.104 4.492 1.000 81.198 572 TYR AAA N 1
ATOM 1943 C CA . TYR A 1 251 ? 29.666 -22.057 3.758 1.000 77.083 572 TYR AAA CA 1
ATOM 1944 C C . TYR A 1 251 ? 28.993 -21.322 2.593 1.000 76.919 572 TYR AAA C 1
ATOM 1945 O O . TYR A 1 251 ? 28.823 -20.091 2.701 1.000 74.036 572 TYR AAA O 1
ATOM 1954 N N . ASP A 1 252 ? 28.663 -22.030 1.505 1.000 80.783 573 ASP AAA N 1
ATOM 1955 C CA . ASP A 1 252 ? 27.969 -21.447 0.321 1.000 81.852 573 ASP AAA CA 1
ATOM 1956 C C . ASP A 1 252 ? 26.823 -22.375 -0.125 1.000 80.454 573 ASP AAA C 1
ATOM 1957 O O . ASP A 1 252 ? 26.468 -22.360 -1.302 1.000 82.793 573 ASP AAA O 1
ATOM 1962 N N . GLY A 1 253 ? 26.212 -23.117 0.800 1.000 88.621 574 GLY AAA N 1
ATOM 1963 C CA . GLY A 1 253 ? 25.009 -23.921 0.520 1.000 89.512 574 GLY AAA CA 1
ATOM 1964 C C . GLY A 1 253 ? 25.380 -25.240 -0.125 1.000 101.400 574 GLY AAA C 1
ATOM 1965 O O . GLY A 1 253 ? 24.534 -26.173 -0.102 1.000 107.021 574 GLY AAA O 1
ATOM 1966 N N . HIS A 1 254 ? 26.605 -25.331 -0.661 1.000 100.826 575 HIS AAA N 1
ATOM 1967 C CA . HIS A 1 254 ? 27.150 -26.548 -1.316 1.000 106.383 575 HIS AAA CA 1
ATOM 1968 C C . HIS A 1 254 ? 28.369 -27.050 -0.527 1.000 101.518 575 HIS AAA C 1
ATOM 1969 O O . HIS A 1 254 ? 28.265 -28.143 0.075 1.000 91.115 575 HIS AAA O 1
ATOM 1976 N N . THR A 1 255 ? 29.450 -26.266 -0.465 1.000 97.147 576 THR AAA N 1
ATOM 1977 C CA . THR A 1 255 ? 30.762 -26.690 0.103 1.000 91.108 576 THR AAA CA 1
ATOM 1978 C C . THR A 1 255 ? 31.259 -25.730 1.194 1.000 81.829 576 THR AAA C 1
ATOM 1979 O O . THR A 1 255 ? 30.894 -24.546 1.194 1.000 76.852 576 THR AAA O 1
ATOM 1983 N N . PHE A 1 256 ? 32.121 -26.234 2.069 1.000 74.163 577 PHE AAA N 1
ATOM 1984 C CA . PHE A 1 256 ? 32.819 -25.453 3.113 1.000 68.448 577 PHE AAA CA 1
ATOM 1985 C C . PHE A 1 256 ? 34.060 -24.808 2.493 1.000 65.765 577 PHE AAA C 1
ATOM 1986 O O . PHE A 1 256 ? 35.048 -25.505 2.309 1.000 74.981 577 PHE AAA O 1
ATOM 1994 N N . LEU A 1 257 ? 34.022 -23.504 2.221 1.000 69.927 578 LEU AAA N 1
ATOM 1995 C CA . LEU A 1 257 ? 35.145 -22.742 1.605 1.000 69.703 578 LEU AAA CA 1
ATOM 1996 C C . LEU A 1 257 ? 36.439 -22.905 2.400 1.000 76.394 578 LEU AAA C 1
ATOM 1997 O O . LEU A 1 257 ? 36.378 -23.072 3.640 1.000 80.906 578 LEU AAA O 1
ATOM 2002 N N . ASP A 1 258 ? 37.560 -22.811 1.687 1.000 80.481 579 ASP AAA N 1
ATOM 2003 C CA . ASP A 1 258 ? 38.912 -22.568 2.252 1.000 86.540 579 ASP AAA CA 1
ATOM 2004 C C . ASP A 1 258 ? 39.462 -21.254 1.680 1.000 85.195 579 ASP AAA C 1
ATOM 2005 O O . ASP A 1 258 ? 40.626 -20.946 1.971 1.000 89.137 579 ASP AAA O 1
ATOM 2010 N N . SER A 1 259 ? 38.661 -20.492 0.925 1.000 80.932 580 SER AAA N 1
ATOM 2011 C CA . SER A 1 259 ? 39.103 -19.235 0.258 1.000 81.598 580 SER AAA CA 1
ATOM 2012 C C . SER A 1 259 ? 39.309 -18.122 1.292 1.000 73.602 580 SER AAA C 1
ATOM 2013 O O . SER A 1 259 ? 38.545 -18.076 2.267 1.000 72.039 580 SER AAA O 1
ATOM 2016 N N . VAL A 1 260 ? 40.299 -17.249 1.092 1.000 65.607 581 VAL AAA N 1
ATOM 2017 C CA . VAL A 1 260 ? 40.362 -15.966 1.848 1.000 65.477 581 VAL AAA CA 1
ATOM 2018 C C . VAL A 1 260 ? 40.592 -14.838 0.843 1.000 71.366 581 VAL AAA C 1
ATOM 2019 O O . VAL A 1 260 ? 41.616 -14.860 0.130 1.000 77.450 581 VAL AAA O 1
ATOM 2023 N N . GLU A 1 261 ? 39.624 -13.923 0.777 1.000 67.776 582 GLU AAA N 1
ATOM 2024 C CA . GLU A 1 261 ? 39.647 -12.718 -0.076 1.000 66.099 582 GLU AAA CA 1
ATOM 2025 C C . GLU A 1 261 ? 40.145 -11.545 0.775 1.000 62.688 582 GLU AAA C 1
ATOM 2026 O O . GLU A 1 261 ? 40.170 -11.658 1.992 1.000 69.167 582 GLU AAA O 1
ATOM 2032 N N . CYS A 1 262 ? 40.559 -10.463 0.139 1.000 59.989 583 CYS AAA N 1
ATOM 2033 C CA . CYS A 1 262 ? 41.134 -9.268 0.790 1.000 62.417 583 CYS AAA CA 1
ATOM 2034 C C . CYS A 1 262 ? 40.629 -8.036 0.033 1.000 61.558 583 CYS AAA C 1
ATOM 2035 O O . CYS A 1 262 ? 40.755 -8.024 -1.203 1.000 64.138 583 CYS AAA O 1
ATOM 2038 N N . TYR A 1 263 ? 40.059 -7.063 0.747 1.000 59.327 584 TYR AAA N 1
ATOM 2039 C CA . TYR A 1 263 ? 39.394 -5.872 0.173 1.000 60.097 584 TYR AAA CA 1
ATOM 2040 C C . TYR A 1 263 ? 40.260 -4.639 0.435 1.000 64.607 584 TYR AAA C 1
ATOM 2041 O O . TYR A 1 263 ? 40.434 -4.282 1.618 1.000 60.160 584 TYR AAA O 1
ATOM 2050 N N . ASP A 1 264 ? 40.785 -4.030 -0.640 1.000 70.467 585 ASP AAA N 1
ATOM 2051 C CA . ASP A 1 264 ? 41.452 -2.700 -0.615 1.000 69.301 585 ASP AAA CA 1
ATOM 2052 C C . ASP A 1 264 ? 40.353 -1.649 -0.694 1.000 72.192 585 ASP AAA C 1
ATOM 2053 O O . ASP A 1 264 ? 39.673 -1.552 -1.716 1.000 72.490 585 ASP AAA O 1
ATOM 2058 N N . PRO A 1 265 ? 40.147 -0.845 0.377 1.000 80.443 586 PRO AAA N 1
ATOM 2059 C CA . PRO A 1 265 ? 39.200 0.271 0.328 1.000 83.570 586 PRO AAA CA 1
ATOM 2060 C C . PRO A 1 265 ? 39.630 1.308 -0.726 1.000 87.608 586 PRO AAA C 1
ATOM 2061 O O . PRO A 1 265 ? 38.802 1.658 -1.543 1.000 90.584 586 PRO AAA O 1
ATOM 2065 N N . ASP A 1 266 ? 40.919 1.684 -0.715 1.000 87.545 587 ASP AAA N 1
ATOM 2066 C CA . ASP A 1 266 ? 41.589 2.686 -1.591 1.000 91.250 587 ASP AAA CA 1
ATOM 2067 C C . ASP A 1 266 ? 41.251 2.501 -3.077 1.000 91.948 587 ASP AAA C 1
ATOM 2068 O O . ASP A 1 266 ? 41.290 3.524 -3.813 1.000 79.476 587 ASP AAA O 1
ATOM 2073 N N . THR A 1 267 ? 40.987 1.261 -3.509 1.000 90.905 588 THR AAA N 1
ATOM 2074 C CA . THR A 1 267 ? 40.718 0.894 -4.927 1.000 92.273 588 THR AAA CA 1
ATOM 2075 C C . THR A 1 267 ? 39.405 0.103 -5.085 1.000 97.528 588 THR AAA C 1
ATOM 2076 O O . THR A 1 267 ? 39.182 -0.407 -6.208 1.000 91.685 588 THR AAA O 1
ATOM 2080 N N . ASP A 1 268 ? 38.571 -0.001 -4.036 1.000 88.188 589 ASP AAA N 1
ATOM 2081 C CA . ASP A 1 268 ? 37.243 -0.678 -4.081 1.000 85.007 589 ASP AAA CA 1
ATOM 2082 C C . ASP A 1 268 ? 37.351 -1.937 -4.955 1.000 80.058 589 ASP AAA C 1
ATOM 2083 O O . ASP A 1 268 ? 36.506 -2.113 -5.903 1.000 66.631 589 ASP AAA O 1
ATOM 2088 N N . THR A 1 269 ? 38.351 -2.771 -4.645 1.000 78.384 590 THR AAA N 1
ATOM 2089 C CA . THR A 1 269 ? 38.571 -4.113 -5.254 1.000 91.590 590 THR AAA CA 1
ATOM 2090 C C . THR A 1 269 ? 38.745 -5.162 -4.157 1.000 83.209 590 THR AAA C 1
ATOM 2091 O O . THR A 1 269 ? 39.408 -4.843 -3.143 1.000 76.161 590 THR AAA O 1
ATOM 2095 N N . TRP A 1 270 ? 38.186 -6.355 -4.375 1.000 76.239 591 TRP AAA N 1
ATOM 2096 C CA . TRP A 1 270 ? 38.533 -7.598 -3.635 1.000 78.801 591 TRP AAA CA 1
ATOM 2097 C C . TRP A 1 270 ? 39.681 -8.292 -4.370 1.000 77.075 591 TRP AAA C 1
ATOM 2098 O O . TRP A 1 270 ? 40.019 -7.838 -5.460 1.000 85.682 591 TRP AAA O 1
ATOM 2109 N N . SER A 1 271 ? 40.271 -9.326 -3.771 1.000 79.989 592 SER AAA N 1
ATOM 2110 C CA . SER A 1 271 ? 41.160 -10.309 -4.445 1.000 83.523 592 SER AAA CA 1
ATOM 2111 C C . SER A 1 271 ? 41.377 -11.494 -3.509 1.000 79.245 592 SER AAA C 1
ATOM 2112 O O . SER A 1 271 ? 41.592 -11.234 -2.328 1.000 87.493 592 SER AAA O 1
ATOM 2115 N N . GLU A 1 272 ? 41.315 -12.725 -4.020 1.000 83.977 593 GLU AAA N 1
ATOM 2116 C CA . GLU A 1 272 ? 41.674 -13.972 -3.279 1.000 90.448 593 GLU AAA CA 1
ATOM 2117 C C . GLU A 1 272 ? 43.204 -13.974 -3.047 1.000 89.480 593 GLU AAA C 1
ATOM 2118 O O . GLU A 1 272 ? 43.940 -13.643 -3.988 1.000 91.065 593 GLU AAA O 1
ATOM 2124 N N . VAL A 1 273 ? 43.686 -14.246 -1.826 1.000 89.091 594 VAL AAA N 1
ATOM 2125 C CA . VAL A 1 273 ? 45.126 -14.049 -1.461 1.000 87.945 594 VAL AAA CA 1
ATOM 2126 C C . VAL A 1 273 ? 45.731 -15.317 -0.866 1.000 86.952 594 VAL AAA C 1
ATOM 2127 O O . VAL A 1 273 ? 46.969 -15.382 -0.846 1.000 95.347 594 VAL AAA O 1
ATOM 2131 N N . THR A 1 274 ? 44.929 -16.221 -0.307 1.000 82.132 595 THR AAA N 1
ATOM 2132 C CA . THR A 1 274 ? 45.379 -17.590 0.059 1.000 83.376 595 THR AAA CA 1
ATOM 2133 C C . THR A 1 274 ? 44.179 -18.516 0.181 1.000 79.255 595 THR AAA C 1
ATOM 2134 O O . THR A 1 274 ? 43.036 -18.114 -0.138 1.000 85.251 595 THR AAA O 1
ATOM 2138 N N . ARG A 1 275 ? 44.492 -19.745 0.550 1.000 76.751 596 ARG AAA N 1
ATOM 2139 C CA . ARG A 1 275 ? 43.531 -20.763 0.992 1.000 81.394 596 ARG AAA CA 1
ATOM 2140 C C . ARG A 1 275 ? 43.952 -21.128 2.405 1.000 80.378 596 ARG AAA C 1
ATOM 2141 O O . ARG A 1 275 ? 45.105 -20.836 2.778 1.000 78.016 596 ARG AAA O 1
ATOM 2149 N N . MET A 1 276 ? 43.011 -21.665 3.163 1.000 82.371 597 MET AAA N 1
ATOM 2150 C CA . MET A 1 276 ? 43.267 -22.272 4.482 1.000 86.111 597 MET AAA CA 1
ATOM 2151 C C . MET A 1 276 ? 43.563 -23.746 4.227 1.000 80.361 597 MET AAA C 1
ATOM 2152 O O . MET A 1 276 ? 43.102 -24.285 3.202 1.000 76.163 597 MET AAA O 1
ATOM 2157 N N . THR A 1 277 ? 44.265 -24.367 5.162 1.000 75.889 598 THR AAA N 1
ATOM 2158 C CA . THR A 1 277 ? 44.736 -25.763 5.063 1.000 74.957 598 THR AAA CA 1
ATOM 2159 C C . THR A 1 277 ? 43.525 -26.676 4.829 1.000 73.034 598 THR AAA C 1
ATOM 2160 O O . THR A 1 277 ? 43.657 -27.659 4.087 1.000 93.743 598 THR AAA O 1
ATOM 2164 N N . SER A 1 278 ? 42.386 -26.354 5.430 1.000 74.444 599 SER AAA N 1
ATOM 2165 C CA . SER A 1 278 ? 41.097 -27.068 5.252 1.000 78.358 599 SER AAA CA 1
ATOM 2166 C C . SER A 1 278 ? 40.008 -26.034 4.986 1.000 76.174 599 SER AAA C 1
ATOM 2167 O O . SER A 1 278 ? 40.265 -24.839 5.170 1.000 74.163 599 SER AAA O 1
ATOM 2170 N N . GLY A 1 279 ? 38.838 -26.504 4.570 1.000 75.484 600 GLY AAA N 1
ATOM 2171 C CA . GLY A 1 279 ? 37.619 -25.692 4.460 1.000 74.195 600 GLY AAA CA 1
ATOM 2172 C C . GLY A 1 279 ? 36.811 -25.828 5.730 1.000 79.056 600 GLY AAA C 1
ATOM 2173 O O . GLY A 1 279 ? 36.650 -26.984 6.206 1.000 68.501 600 GLY AAA O 1
ATOM 2174 N N . ARG A 1 280 ? 36.357 -24.700 6.284 1.000 78.604 601 ARG AAA N 1
ATOM 2175 C CA . ARG A 1 280 ? 35.618 -24.680 7.569 1.000 75.318 601 ARG AAA CA 1
ATOM 2176 C C . ARG A 1 280 ? 34.756 -23.428 7.644 1.000 73.064 601 ARG AAA C 1
ATOM 2177 O O . ARG A 1 280 ? 35.160 -22.417 7.054 1.000 73.631 601 ARG AAA O 1
ATOM 2185 N N . SER A 1 281 ? 33.625 -23.534 8.349 1.000 71.825 602 SER AAA N 1
ATOM 2186 C CA . SER A 1 281 ? 32.673 -22.435 8.656 1.000 74.056 602 SER AAA CA 1
ATOM 2187 C C . SER A 1 281 ? 32.665 -22.176 10.164 1.000 76.757 602 SER AAA C 1
ATOM 2188 O O . SER A 1 281 ? 32.971 -23.113 10.932 1.000 69.761 602 SER AAA O 1
ATOM 2191 N N . GLY A 1 282 ? 32.285 -20.958 10.560 1.000 75.792 603 GLY AAA N 1
ATOM 2192 C CA . GLY A 1 282 ? 32.053 -20.593 11.968 1.000 73.055 603 GLY AAA CA 1
ATOM 2193 C C . GLY A 1 282 ? 33.343 -20.659 12.750 1.000 67.143 603 GLY AAA C 1
ATOM 2194 O O . GLY A 1 282 ? 33.323 -21.173 13.888 1.000 57.589 603 GLY AAA O 1
ATOM 2195 N N . VAL A 1 283 ? 34.428 -20.199 12.129 1.000 62.888 604 VAL AAA N 1
ATOM 2196 C CA . VAL A 1 283 ? 35.722 -19.953 12.821 1.000 68.468 604 VAL AAA CA 1
ATOM 2197 C C . VAL A 1 283 ? 35.594 -18.617 13.549 1.000 66.802 604 VAL AAA C 1
ATOM 2198 O O . VAL A 1 283 ? 34.703 -17.842 13.194 1.000 78.660 604 VAL AAA O 1
ATOM 2202 N N . GLY A 1 284 ? 36.446 -18.388 14.543 1.000 64.532 605 GLY AAA N 1
ATOM 2203 C CA . GLY A 1 284 ? 36.698 -17.079 15.164 1.000 61.459 605 GLY AAA CA 1
ATOM 2204 C C . GLY A 1 284 ? 38.061 -16.583 14.745 1.000 63.914 605 GLY AAA C 1
ATOM 2205 O O . GLY A 1 284 ? 39.007 -17.393 14.672 1.000 67.206 605 GLY AAA O 1
ATOM 2206 N N A VAL A 1 285 ? 38.168 -15.284 14.467 0.500 63.829 606 VAL AAA N 1
ATOM 2207 N N B VAL A 1 285 ? 38.168 -15.284 14.467 0.500 63.829 606 VAL AAA N 1
ATOM 2208 C CA A VAL A 1 285 ? 39.382 -14.663 13.868 0.500 61.240 606 VAL AAA CA 1
ATOM 2209 C CA B VAL A 1 285 ? 39.382 -14.663 13.868 0.500 61.240 606 VAL AAA CA 1
ATOM 2210 C C A VAL A 1 285 ? 39.743 -13.401 14.645 0.500 65.380 606 VAL AAA C 1
ATOM 2211 C C B VAL A 1 285 ? 39.743 -13.401 14.645 0.500 65.380 606 VAL AAA C 1
ATOM 2212 O O A VAL A 1 285 ? 38.808 -12.680 15.038 0.500 72.689 606 VAL AAA O 1
ATOM 2213 O O B VAL A 1 285 ? 38.808 -12.680 15.038 0.500 72.689 606 VAL AAA O 1
ATOM 2220 N N . ALA A 1 286 ? 41.043 -13.144 14.831 1.000 64.261 607 ALA AAA N 1
ATOM 2221 C CA . ALA A 1 286 ? 41.568 -11.893 15.428 1.000 60.985 607 ALA AAA CA 1
ATOM 2222 C C . ALA A 1 286 ? 43.050 -11.718 15.081 1.000 58.444 607 ALA AAA C 1
ATOM 2223 O O . ALA A 1 286 ? 43.691 -12.698 14.704 1.000 61.661 607 ALA AAA O 1
ATOM 2225 N N . VAL A 1 287 ? 43.564 -10.501 15.247 1.000 57.709 608 VAL AAA N 1
ATOM 2226 C CA . VAL A 1 287 ? 44.918 -10.078 14.802 1.000 57.329 608 VAL AAA CA 1
ATOM 2227 C C . VAL A 1 287 ? 45.772 -9.667 16.003 1.000 61.773 608 VAL AAA C 1
ATOM 2228 O O . VAL A 1 287 ? 45.279 -8.908 16.845 1.000 57.435 608 VAL AAA O 1
ATOM 2232 N N . THR A 1 288 ? 47.027 -10.117 16.048 1.000 69.957 609 THR AAA N 1
ATOM 2233 C CA . THR A 1 288 ? 48.044 -9.635 17.019 1.000 78.663 609 THR AAA CA 1
ATOM 2234 C C . THR A 1 288 ? 49.429 -10.094 16.547 1.000 84.066 609 THR AAA C 1
ATOM 2235 O O . THR A 1 288 ? 49.636 -11.177 15.991 1.000 82.573 609 THR AAA O 1
ATOM 2240 N N . VAL B 2 1 ? 18.080 -31.411 9.724 1.000 81.255 476 VAL PPP N 1
ATOM 2241 C CA . VAL B 2 1 ? 19.263 -32.293 9.755 1.000 89.760 476 VAL PPP CA 1
ATOM 2242 C C . VAL B 2 1 ? 20.462 -31.544 9.151 1.000 86.372 476 VAL PPP C 1
ATOM 2243 O O . VAL B 2 1 ? 21.580 -31.893 9.504 1.000 104.059 476 VAL PPP O 1
ATOM 2247 N N . ILE B 2 2 ? 20.262 -30.533 8.309 1.000 79.144 477 ILE PPP N 1
ATOM 2248 C CA . ILE B 2 2 ? 21.342 -29.552 7.985 1.000 84.506 477 ILE PPP CA 1
ATOM 2249 C C . ILE B 2 2 ? 20.868 -28.138 8.354 1.000 88.504 477 ILE PPP C 1
ATOM 2250 O O . ILE B 2 2 ? 19.675 -27.827 8.189 1.000 90.323 477 ILE PPP O 1
ATOM 2255 N N . ASN B 2 3 ? 21.803 -27.310 8.819 1.000 89.474 478 ASN PPP N 1
ATOM 2256 C CA . ASN B 2 3 ? 21.631 -25.854 9.033 1.000 81.627 478 ASN PPP CA 1
ATOM 2257 C C . ASN B 2 3 ? 22.057 -25.136 7.762 1.000 81.120 478 ASN PPP C 1
ATOM 2258 O O . ASN B 2 3 ? 23.248 -25.002 7.499 1.000 81.149 478 ASN PPP O 1
ATOM 2263 N N . PRO B 2 4 ? 21.098 -24.643 6.949 1.000 85.883 479 PRO PPP N 1
ATOM 2264 C CA . PRO B 2 4 ? 21.414 -23.981 5.680 1.000 84.146 479 PRO PPP CA 1
ATOM 2265 C C . PRO B 2 4 ? 22.458 -22.858 5.762 1.000 82.258 479 PRO PPP C 1
ATOM 2266 O O . PRO B 2 4 ? 22.976 -22.454 4.744 1.000 79.482 479 PRO PPP O 1
ATOM 2270 N N . GLU B 2 5 ? 22.726 -22.357 6.964 1.000 82.886 480 GLU PPP N 1
ATOM 2271 C CA . GLU B 2 5 ? 23.481 -21.099 7.158 1.000 83.537 480 GLU PPP CA 1
ATOM 2272 C C . GLU B 2 5 ? 24.932 -21.404 7.533 1.000 84.749 480 GLU PPP C 1
ATOM 2273 O O . GLU B 2 5 ? 25.834 -20.819 6.896 1.000 79.801 480 GLU PPP O 1
ATOM 2279 N N . THR B 2 6 ? 25.128 -22.264 8.540 1.000 81.399 481 THR PPP N 1
ATOM 2280 C CA . THR B 2 6 ? 26.452 -22.698 9.060 1.000 84.192 481 THR PPP CA 1
ATOM 2281 C C . THR B 2 6 ? 26.936 -23.945 8.306 1.000 83.972 481 THR PPP C 1
ATOM 2282 O O . THR B 2 6 ? 28.154 -24.195 8.321 1.000 82.407 481 THR PPP O 1
ATOM 2286 N N . GLY B 2 7 ? 26.022 -24.696 7.680 1.000 83.916 482 GLY PPP N 1
ATOM 2287 C CA . GLY B 2 7 ? 26.311 -25.993 7.039 1.000 77.590 482 GLY PPP CA 1
ATOM 2288 C C . GLY B 2 7 ? 26.524 -27.101 8.065 1.000 74.124 482 GLY PPP C 1
ATOM 2289 O O . GLY B 2 7 ? 26.943 -28.180 7.682 1.000 76.989 482 GLY PPP O 1
ATOM 2290 N N . GLU B 2 8 ? 26.246 -26.864 9.340 1.000 76.766 483 GLU PPP N 1
ATOM 2291 C CA . GLU B 2 8 ? 26.406 -27.894 10.396 1.000 85.919 483 GLU PPP CA 1
ATOM 2292 C C . GLU B 2 8 ? 25.228 -28.872 10.337 1.000 86.649 483 GLU PPP C 1
ATOM 2293 O O . GLU B 2 8 ? 24.081 -28.397 10.364 1.000 79.401 483 GLU PPP O 1
ATOM 2299 N N . GLN B 2 9 ? 25.514 -30.179 10.322 1.000 95.141 484 GLN PPP N 1
ATOM 2300 C CA . GLN B 2 9 ? 24.515 -31.258 10.554 1.000 107.191 484 GLN PPP CA 1
ATOM 2301 C C . GLN B 2 9 ? 24.089 -31.251 12.037 1.000 96.597 484 GLN PPP C 1
ATOM 2302 O O . GLN B 2 9 ? 24.957 -31.190 12.894 1.000 88.393 484 GLN PPP O 1
ATOM 2308 N N . ILE B 2 10 ? 22.783 -31.299 12.316 1.000 103.075 485 ILE PPP N 1
ATOM 2309 C CA . ILE B 2 10 ? 22.188 -31.436 13.681 1.000 107.215 485 ILE PPP CA 1
ATOM 2310 C C . ILE B 2 10 ? 21.127 -32.543 13.612 1.000 121.494 485 ILE PPP C 1
ATOM 2311 O O . ILE B 2 10 ? 20.181 -32.382 12.834 1.000 143.268 485 ILE PPP O 1
ATOM 2316 N N . GLN B 2 11 ? 21.287 -33.621 14.391 1.000 137.522 486 GLN PPP N 1
ATOM 2317 C CA . GLN B 2 11 ? 20.366 -34.800 14.464 1.000 135.780 486 GLN PPP CA 1
ATOM 2318 C C . GLN B 2 11 ? 20.403 -35.582 13.142 1.000 128.896 486 GLN PPP C 1
ATOM 2319 O O . GLN B 2 11 ? 21.375 -35.572 12.378 1.000 115.557 486 GLN PPP O 1
#

Foldseek 3Di:
DDADKWKWWAWFDDPWTFFWTKTARLVPRDIGTFDGHPAGFFLWAWEDAPQKIKTAWGKGDDPVHIFTFQWIWIAHPVVSDIDTFDGEPAGFHQWEWDDFPRKIKTAWHDRVQDTFQWIWIAHPVVRDIDTFQGEPARFGLWEWEAAPRKIKTAWGQRNPATFQKIWIADPVVRDIGIADRAPARFHQWYWYDFPRKIKTAWHDSPPFIFQWIWIARPVVRYTHTFDGHPARFGQWEWDADPRKIWTAWHDGPPDQFQWIWIADPVVSDIGTSHGHPDGGGRIHIYMD/DADPPPRDDDD

Sequence (299 aa):
PKVGRLIYTAGGYFRRQSLSYLEAYNPSDGTWLRLADLQVPRSGLAGCVVGGLLYAVGGRNNSPDGNTDSSALDCYNPMTNQWSPCAPMSVPRNRIGVGVIDGHIYAVGGSHGCIHHNSVERYEPERDEWHLVAPMLTRRIGVGVAVLNRLLYAVGGFDGTNRLNSAECYYPERNEWRMITAMNTIRSGAGVCVVLHNCIYAAGGYDGQDQLNSVERYDVETETWTFVAPMKHRRSALGITVHQGRIYVLGGYDGHTFLDSVECYDPDTDTWSEVTRMTSGRSGVGVVAVTVINPETGEQIQ

Radius of gyration: 17.2 Å; Cα contacts (8 Å, |Δi|>4): 952; chains: 2; bounding box: 53×49×43 Å

Secondary structure (P-SEA, 3-state):
cccccccccccccccccccccccccccccbbbbccccccccccbbbbccccbbbbcbbbbccccccccccbbbbbccccccccccccccccccbbbbbbcccbbbbcccccccccccbbbbbbccccbbbbccccccccccbbbbbcccbbbbcbbbcccccccccccccccccccccccccccccccccccccccbbbbcccccccccccbbbbbcccccbbbbcccccccccbbbbbbccccccccccccccccccbbbbbbccccbbbbcccccccccccccccc/ccccccccccc

B-factor: mean 75.48, std 16.01, range [38.5, 155.19]

Solvent-accessible surface area: 12861 Å² total; per-residue (Å²): 190,198,107,59,152,13,2,10,2,4,0,0,9,76,200,69,2,15,23,70,0,6,0,8,16,29,98,100,38,72,53,66,153,34,29,72,9,127,81,40,3,0,9,9,14,18,11,35,20,77,38,58,4,9,1,0,0,0,26,34,11,32,113,151,41,67,94,28,17,28,32,0,20,16,2,40,42,166,85,66,112,17,54,92,29,24,83,9,66,43,24,0,12,23,13,4,19,7,43,9,105,33,46,0,6,0,0,0,0,6,86,51,118,105,37,10,36,26,0,1,62,5,42,40,172,173,67,68,27,90,119,19,18,76,4,101,24,118,0,14,9,10,6,18,4,38,11,86,138,35,0,12,0,4,0,0,38,39,31,114,84,58,17,46,25,0,0,3,1,46,29,159,166,70,72,16,126,99,37,59,45,2,91,24,71,2,0,6,17,2,10,18,44,9,116,88,17,0,5,0,1,0,0,20,46,33,153,87,12,18,30,27,1,0,71,10,53,38,150,83,105,69,14,71,106,20,23,79,3,164,62,131,0,0,9,14,5,26,16,47,9,124,32,100,1,14,0,3,0,0,16,42,36,168,87,40,13,50,7,3,0,5,2,25,25,127,84,75,73,30,58,78,60,31,168,7,96,31,10,2,1,12,10,5,13,7,26,42,118,112,34,67,0,7,8,8,104,73,178